Protein AF-A0A3P7YR17-F1 (afdb_monomer)

Radius of gyration: 22.76 Å; Cα contacts (8 Å, |Δi|>4): 313; chains: 1; bounding box: 57×60×52 Å

Nearest PDB structures (foldseek):
  6s6g-assembly1_B  TM=2.305E-01  e=2.101E+00  Blastochloris viridis
  6s49-assembly1_B  TM=2.361E-01  e=2.526E+00  Blastochloris viridis
  6s4d-assembly1_B  TM=2.082E-01  e=2.234E+00  Blastochloris viridis

Sequence (258 aa):
MLKIYEKEGYLTIQPWLRVTLLTIDERQFNPNINIEFRNQAAAQTDCLLQYKESASFIAFVDLDDVLIPRLAANYLDEFAHLFHSMPNVAYIHYMKENTKLEAGKDPTKFSLKRMLSTIKFQQVSETGKMVANPLYLNHTWIHHPHRIKDGTDRLVSRWRFCYLRMSRKPEVARIFPSLPTNFIYLKTIAQCYEDTYYKFHYSGNVKQLKCPGPDRCFPRRIPCYNSMAKFHSTTGGYYFNFHYATKESFREENGCLP

Structure (mmCIF, N/CA/C/O backbone):
data_AF-A0A3P7YR17-F1
#
_entry.id   AF-A0A3P7YR17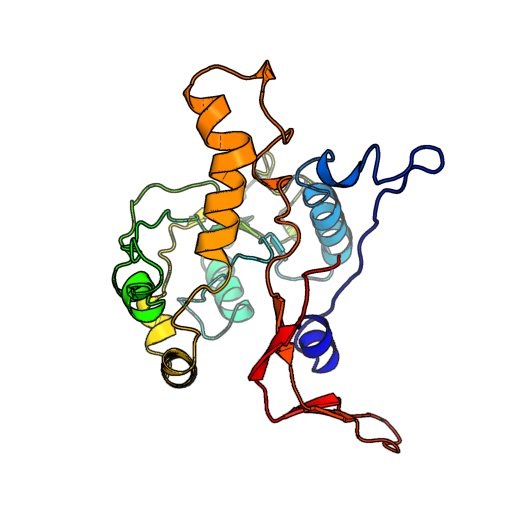-F1
#
loop_
_atom_site.group_PDB
_atom_site.id
_atom_site.type_symbol
_atom_site.label_atom_id
_atom_site.label_alt_id
_atom_site.label_comp_id
_atom_site.label_asym_id
_atom_site.label_entity_id
_atom_site.label_seq_id
_atom_site.pdbx_PDB_ins_code
_atom_site.Cartn_x
_atom_site.Cartn_y
_atom_site.Cartn_z
_atom_site.occupancy
_atom_site.B_iso_or_equiv
_atom_site.auth_seq_id
_atom_site.auth_comp_id
_atom_site.auth_asym_id
_atom_site.auth_atom_id
_atom_site.pdbx_PDB_model_num
ATOM 1 N N . MET A 1 1 ? -10.136 -8.818 3.356 1.00 46.84 1 MET A N 1
ATOM 2 C CA . MET A 1 1 ? -9.871 -8.497 1.938 1.00 46.84 1 MET A CA 1
ATOM 3 C C . MET A 1 1 ? -8.534 -9.074 1.481 1.00 46.84 1 MET A C 1
ATOM 5 O O . MET A 1 1 ? -8.583 -10.009 0.705 1.00 46.84 1 MET A O 1
ATOM 9 N N . LEU A 1 2 ? -7.373 -8.647 2.002 1.00 57.09 2 LEU A N 1
ATOM 10 C CA . LEU A 1 2 ? -6.057 -9.159 1.554 1.00 57.09 2 LEU A CA 1
ATOM 11 C C . LEU A 1 2 ? -5.911 -10.695 1.599 1.00 57.09 2 LEU A C 1
ATOM 13 O O . LEU A 1 2 ? -5.428 -11.273 0.637 1.00 57.09 2 LEU A O 1
ATOM 17 N N . LYS A 1 3 ? -6.411 -11.376 2.644 1.00 72.12 3 LYS A N 1
ATOM 18 C CA . LYS A 1 3 ? -6.397 -12.858 2.729 1.00 72.12 3 LYS A CA 1
ATOM 19 C C . LYS A 1 3 ? -7.127 -13.568 1.578 1.00 72.12 3 LYS A C 1
ATOM 21 O O . LYS A 1 3 ? -6.856 -14.727 1.297 1.00 72.12 3 LYS A O 1
ATOM 26 N N . ILE A 1 4 ? -8.083 -12.893 0.937 1.00 72.31 4 ILE A N 1
ATOM 27 C CA . ILE A 1 4 ? -8.776 -13.428 -0.243 1.00 72.31 4 ILE A CA 1
ATOM 28 C C . ILE A 1 4 ? -7.823 -13.374 -1.437 1.00 72.31 4 ILE A C 1
ATOM 30 O O . ILE A 1 4 ? -7.632 -14.383 -2.094 1.00 72.31 4 ILE A O 1
ATOM 34 N N . TYR A 1 5 ? -7.162 -12.235 -1.659 1.00 68.19 5 TYR A N 1
ATOM 35 C CA . TYR A 1 5 ? -6.158 -12.091 -2.719 1.00 68.19 5 TYR A CA 1
ATOM 36 C C . TYR A 1 5 ? -4.990 -13.065 -2.550 1.00 68.19 5 TYR A C 1
ATOM 38 O O . TYR A 1 5 ? -4.493 -13.582 -3.543 1.00 68.19 5 TYR A O 1
ATOM 46 N N . GLU A 1 6 ? -4.594 -13.346 -1.307 1.00 77.94 6 GLU A N 1
ATOM 47 C CA . GLU A 1 6 ? -3.601 -14.379 -1.009 1.00 77.94 6 GLU A CA 1
ATOM 48 C C . GLU A 1 6 ? -4.050 -15.769 -1.460 1.00 77.94 6 GLU A C 1
ATOM 50 O O . GLU A 1 6 ? -3.330 -16.468 -2.167 1.00 77.94 6 GLU A O 1
ATOM 55 N N . LYS A 1 7 ? -5.278 -16.154 -1.106 1.00 77.69 7 LYS A N 1
ATOM 56 C CA . LYS A 1 7 ? -5.850 -17.449 -1.482 1.00 77.69 7 LYS A CA 1
ATOM 57 C C . LYS A 1 7 ? -6.000 -17.616 -2.996 1.00 77.69 7 LYS A C 1
ATOM 59 O O . LYS A 1 7 ? -5.818 -18.715 -3.506 1.00 77.69 7 LYS A O 1
ATOM 64 N N . GLU A 1 8 ? -6.331 -16.538 -3.694 1.00 78.56 8 GLU A N 1
ATOM 65 C CA . GLU A 1 8 ? -6.438 -16.512 -5.156 1.00 78.56 8 GLU A CA 1
ATOM 66 C C . GLU A 1 8 ? -5.058 -16.437 -5.850 1.00 78.56 8 GLU A C 1
ATOM 68 O O . GLU A 1 8 ? -4.984 -16.363 -7.074 1.00 78.56 8 GLU A O 1
ATOM 73 N N . GLY A 1 9 ? -3.955 -16.447 -5.089 1.00 77.12 9 GLY A N 1
ATOM 74 C CA . GLY A 1 9 ? -2.590 -16.452 -5.621 1.00 77.12 9 GLY A CA 1
ATOM 75 C C . GLY A 1 9 ? -2.116 -15.105 -6.171 1.00 77.12 9 GLY A C 1
ATOM 76 O O . GLY A 1 9 ? -1.085 -15.049 -6.837 1.00 77.12 9 GLY A O 1
ATOM 77 N N . TYR A 1 10 ? -2.840 -14.012 -5.908 1.00 70.44 10 TYR A N 1
ATOM 78 C CA . TYR A 1 10 ? -2.459 -12.673 -6.369 1.00 70.44 10 TYR A CA 1
ATOM 79 C C . TYR A 1 10 ? -1.362 -12.027 -5.518 1.00 70.44 10 TYR A C 1
ATOM 81 O O . TYR A 1 10 ? -0.683 -11.116 -5.989 1.00 70.44 10 TYR A O 1
ATOM 89 N N . LEU A 1 11 ? -1.219 -12.439 -4.258 1.00 80.06 11 LEU A N 1
ATOM 90 C CA . LEU A 1 11 ? -0.189 -11.949 -3.341 1.00 80.06 11 LEU A CA 1
ATOM 91 C C . LEU A 1 11 ? 0.146 -13.011 -2.289 1.00 80.06 11 LEU A C 1
ATOM 93 O O . LEU A 1 11 ? -0.578 -13.987 -2.148 1.00 80.06 11 LEU A O 1
ATOM 97 N N . THR A 1 12 ? 1.191 -12.775 -1.504 1.00 81.69 12 THR A N 1
ATOM 98 C CA . THR A 1 12 ? 1.495 -13.551 -0.294 1.00 81.69 12 THR A CA 1
ATOM 99 C C . THR A 1 12 ? 1.498 -12.600 0.896 1.00 81.69 12 THR A C 1
ATOM 101 O O . THR A 1 12 ? 2.073 -11.513 0.815 1.00 81.69 12 THR A O 1
ATOM 104 N N . ILE A 1 13 ? 0.845 -12.974 1.995 1.00 83.44 13 ILE A N 1
ATOM 105 C CA . ILE A 1 13 ? 0.834 -12.217 3.245 1.00 83.44 13 ILE A CA 1
ATOM 106 C C . ILE A 1 13 ? 1.772 -12.906 4.216 1.00 83.44 13 ILE A C 1
ATOM 108 O O . ILE A 1 13 ? 1.543 -14.026 4.660 1.00 83.44 13 ILE A O 1
ATOM 112 N N . GLN A 1 14 ? 2.795 -12.178 4.629 1.00 82.00 14 GLN A N 1
ATOM 113 C CA . GLN A 1 14 ? 3.665 -12.608 5.705 1.00 82.00 14 GLN A CA 1
ATOM 114 C C . GLN A 1 14 ? 3.285 -11.854 6.982 1.00 82.00 14 GLN A C 1
ATOM 116 O O . GLN A 1 14 ? 3.446 -10.632 7.038 1.00 82.00 14 GLN A O 1
ATOM 121 N N . PRO A 1 15 ? 2.740 -12.535 8.009 1.00 82.19 15 PRO A N 1
ATOM 122 C CA . PRO A 1 15 ? 2.537 -11.917 9.309 1.00 82.19 15 PRO A CA 1
ATOM 123 C C . PRO A 1 15 ? 3.879 -11.461 9.879 1.00 82.19 15 PRO A C 1
ATOM 125 O O . PRO A 1 15 ? 4.863 -12.196 9.818 1.00 82.19 15 PRO A O 1
ATOM 128 N N . TRP A 1 16 ? 3.901 -10.267 10.463 1.00 78.62 16 TRP A N 1
ATOM 129 C CA . TRP A 1 16 ? 5.092 -9.724 11.104 1.00 78.62 16 TRP A CA 1
ATOM 130 C C . TRP A 1 16 ? 4.903 -9.601 12.618 1.00 78.62 16 TRP A C 1
ATOM 132 O O . TRP A 1 16 ? 3.775 -9.621 13.122 1.00 78.62 16 TRP A O 1
ATOM 142 N N . LEU A 1 17 ? 6.012 -9.519 13.353 1.00 79.19 17 LEU A N 1
ATOM 143 C CA . LEU A 1 17 ? 6.025 -9.588 14.812 1.00 79.19 17 LEU A CA 1
ATOM 144 C C . LEU A 1 17 ? 5.253 -8.422 15.445 1.00 79.19 17 LEU A C 1
ATOM 146 O O . LEU A 1 17 ? 5.502 -7.249 15.170 1.00 79.19 17 LEU A O 1
ATOM 150 N N . ARG A 1 18 ? 4.332 -8.753 16.355 1.00 81.00 18 ARG A N 1
ATOM 151 C CA . ARG A 1 18 ? 3.673 -7.783 17.236 1.00 81.00 18 ARG A CA 1
ATOM 152 C C . ARG A 1 18 ? 4.420 -7.735 18.561 1.00 81.00 18 ARG A C 1
ATOM 154 O O . ARG A 1 18 ? 4.583 -8.764 19.214 1.00 81.00 18 ARG A O 1
ATOM 161 N N . VAL A 1 19 ? 4.812 -6.541 18.997 1.00 80.38 19 VAL A N 1
ATOM 162 C CA . VAL A 1 19 ? 5.451 -6.374 20.305 1.00 80.38 19 VAL A CA 1
ATOM 163 C C . VAL A 1 19 ? 4.385 -6.468 21.391 1.00 80.38 19 VAL A C 1
ATOM 165 O O . VAL A 1 19 ? 3.408 -5.720 21.378 1.00 80.38 19 VAL A O 1
ATOM 168 N N . THR A 1 20 ? 4.579 -7.389 22.331 1.00 82.31 20 THR A N 1
ATOM 169 C CA . THR A 1 20 ? 3.688 -7.591 23.480 1.00 82.31 20 THR A CA 1
ATOM 170 C C . THR A 1 20 ? 4.504 -7.441 24.755 1.00 82.31 20 THR A C 1
ATOM 172 O O . THR A 1 20 ? 5.533 -8.096 24.906 1.00 82.31 20 THR A O 1
ATOM 175 N N . LEU A 1 21 ? 4.066 -6.571 25.666 1.00 81.75 21 LEU A N 1
ATOM 176 C CA . LEU A 1 21 ? 4.689 -6.440 26.981 1.00 81.75 21 LEU A CA 1
ATOM 177 C C . LEU A 1 21 ? 4.022 -7.428 27.935 1.00 81.75 21 LEU A C 1
ATOM 179 O O . LEU A 1 21 ? 2.810 -7.395 28.112 1.00 81.75 21 LEU A O 1
ATOM 183 N N . LEU A 1 22 ? 4.813 -8.307 28.550 1.00 88.50 22 LEU A N 1
ATOM 184 C CA . LEU A 1 22 ? 4.293 -9.362 29.428 1.00 88.50 22 LEU A CA 1
ATOM 185 C C . LEU A 1 22 ? 3.712 -8.819 30.742 1.00 88.50 22 LEU A C 1
ATOM 187 O O . LEU A 1 22 ? 2.890 -9.475 31.370 1.00 88.50 22 LEU A O 1
ATOM 191 N N . THR A 1 23 ? 4.161 -7.638 31.168 1.00 90.75 23 THR A N 1
ATOM 192 C CA . THR A 1 23 ? 3.855 -7.064 32.486 1.00 90.75 23 THR A CA 1
ATOM 193 C C . THR A 1 23 ? 2.930 -5.851 32.435 1.00 90.75 23 THR A C 1
ATOM 195 O O . THR A 1 23 ? 2.511 -5.377 33.488 1.00 90.75 23 THR A O 1
ATOM 198 N N . ILE A 1 24 ? 2.610 -5.334 31.244 1.00 82.88 24 ILE A N 1
ATOM 199 C CA . ILE A 1 24 ? 1.783 -4.134 31.073 1.00 82.88 24 ILE A CA 1
ATOM 200 C C . ILE A 1 24 ? 0.632 -4.458 30.126 1.00 82.88 24 ILE A C 1
ATOM 202 O O . ILE A 1 24 ? 0.855 -4.865 28.988 1.00 82.88 24 ILE A O 1
ATOM 206 N N . ASP A 1 25 ? -0.597 -4.253 30.601 1.00 80.50 25 ASP A N 1
ATOM 207 C CA . ASP A 1 25 ? -1.802 -4.449 29.797 1.00 80.50 25 ASP A CA 1
ATOM 208 C C . ASP A 1 25 ? -1.838 -3.451 28.625 1.00 80.50 25 ASP A C 1
ATOM 210 O O . ASP A 1 25 ? -1.587 -2.253 28.789 1.00 80.50 25 ASP A O 1
ATOM 214 N N . GLU A 1 26 ? -2.188 -3.930 27.430 1.00 74.31 26 GLU A N 1
ATOM 215 C CA . GLU A 1 26 ? -2.194 -3.122 26.206 1.00 74.31 26 GLU A CA 1
ATOM 216 C C . GLU A 1 26 ? -3.176 -1.935 26.267 1.00 74.31 26 GLU A C 1
ATOM 218 O O . GLU A 1 26 ? -2.966 -0.917 25.603 1.00 74.31 26 GLU A O 1
ATOM 223 N N . ARG A 1 27 ? -4.225 -2.020 27.098 1.00 78.44 27 ARG A N 1
ATOM 224 C CA . ARG A 1 27 ? -5.160 -0.911 27.354 1.00 78.44 27 ARG A CA 1
ATOM 225 C C . ARG A 1 27 ? -4.500 0.228 28.127 1.00 78.44 27 ARG A C 1
ATOM 227 O O . ARG A 1 27 ? -4.961 1.363 28.027 1.00 78.44 27 ARG A O 1
ATOM 234 N N . GLN A 1 28 ? -3.458 -0.069 28.903 1.00 74.44 28 GLN A N 1
ATOM 235 C CA . GLN A 1 28 ? -2.676 0.923 29.643 1.00 74.44 28 GLN A CA 1
ATOM 236 C C . GLN A 1 28 ? -1.556 1.491 28.772 1.00 74.44 28 GLN A C 1
ATOM 238 O O . GLN A 1 28 ? -1.361 2.705 28.727 1.00 74.44 28 GLN A O 1
ATOM 243 N N . PHE A 1 29 ? -0.842 0.624 28.052 1.00 76.50 29 PHE A N 1
ATOM 244 C CA . PHE A 1 29 ? 0.223 1.037 27.150 1.00 76.50 29 PHE A CA 1
ATOM 245 C C . PHE A 1 29 ? 0.388 0.049 25.997 1.00 76.50 29 PHE A C 1
ATOM 247 O O . PHE A 1 29 ? 0.765 -1.105 26.186 1.00 76.50 29 PHE A O 1
ATOM 254 N N . ASN A 1 30 ? 0.167 0.537 24.778 1.00 79.00 30 ASN A N 1
ATOM 255 C CA . ASN A 1 30 ? 0.441 -0.220 23.568 1.00 79.00 30 ASN A CA 1
ATOM 256 C C . ASN A 1 30 ? 1.827 0.171 23.021 1.00 79.00 30 ASN A C 1
ATOM 258 O O . ASN A 1 30 ? 2.002 1.311 22.584 1.00 79.00 30 ASN A O 1
ATOM 262 N N . PRO A 1 31 ? 2.827 -0.725 23.004 1.00 77.81 31 PRO A N 1
ATOM 263 C CA . PRO A 1 31 ? 4.137 -0.397 22.444 1.00 77.81 31 PRO A CA 1
ATOM 264 C C . PRO A 1 31 ? 4.072 -0.188 20.923 1.00 77.81 31 PRO A C 1
ATOM 266 O O . PRO A 1 31 ? 4.781 0.657 20.389 1.00 77.81 31 PRO A O 1
ATOM 269 N N . ASN A 1 32 ? 3.173 -0.877 20.215 1.00 76.69 32 ASN A N 1
ATOM 270 C CA . ASN A 1 32 ? 3.117 -0.876 18.749 1.00 76.69 32 ASN A CA 1
ATOM 271 C C . ASN A 1 32 ? 2.693 0.472 18.148 1.00 76.69 32 ASN A C 1
ATOM 273 O O . ASN A 1 32 ? 2.965 0.720 16.978 1.00 76.69 32 ASN A O 1
ATOM 277 N N . ILE A 1 33 ? 2.057 1.356 18.925 1.00 75.75 33 ILE A N 1
ATOM 278 C CA . ILE A 1 33 ? 1.757 2.727 18.474 1.00 75.75 33 ILE A CA 1
ATOM 279 C C . ILE A 1 33 ? 2.939 3.688 18.661 1.00 75.75 33 ILE A C 1
ATOM 281 O O . ILE A 1 33 ? 2.941 4.753 18.053 1.00 75.75 33 ILE A O 1
ATOM 285 N N . ASN A 1 34 ? 3.906 3.326 19.511 1.00 69.56 34 ASN A N 1
ATOM 286 C CA . ASN A 1 34 ? 5.032 4.175 19.909 1.00 69.56 34 ASN A CA 1
ATOM 287 C C . ASN A 1 34 ? 6.361 3.747 19.268 1.00 69.56 34 ASN A C 1
ATOM 289 O O . ASN A 1 34 ? 7.338 4.485 19.349 1.00 69.56 34 ASN A O 1
ATOM 293 N N . ILE A 1 35 ? 6.417 2.565 18.650 1.00 69.06 35 ILE A N 1
ATOM 294 C CA . ILE A 1 35 ? 7.590 2.126 17.890 1.00 69.06 35 ILE A CA 1
ATOM 295 C C . ILE A 1 35 ? 7.641 2.881 16.560 1.00 69.06 35 ILE A C 1
ATOM 297 O O . ILE A 1 35 ? 6.602 3.218 15.986 1.00 69.0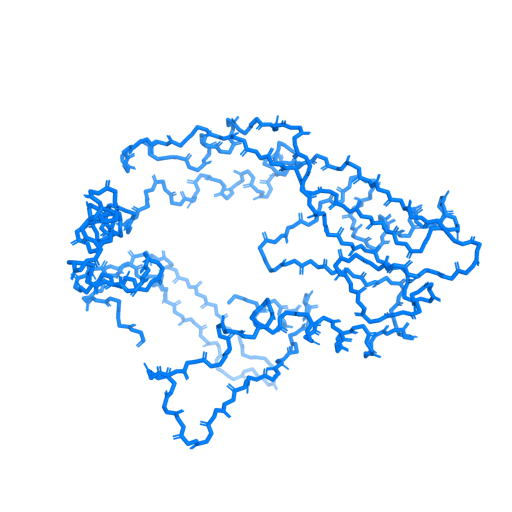6 35 ILE A O 1
ATOM 301 N N . GLU A 1 36 ? 8.858 3.152 16.085 1.00 66.50 36 GLU A N 1
ATOM 302 C CA . GLU A 1 36 ? 9.131 3.870 14.842 1.00 66.50 36 GLU A CA 1
ATOM 303 C C . GLU A 1 36 ? 8.225 3.388 13.698 1.00 66.50 36 GLU A C 1
ATOM 305 O O . GLU A 1 36 ? 8.154 2.194 13.388 1.00 66.50 36 GLU A O 1
ATOM 310 N N . PHE A 1 37 ? 7.473 4.336 13.126 1.00 68.00 37 PHE A N 1
ATOM 311 C CA . PHE A 1 37 ? 6.474 4.112 12.075 1.00 68.00 37 PHE A CA 1
ATOM 312 C C . PHE A 1 37 ? 5.540 2.920 12.339 1.00 68.00 37 PHE A C 1
ATOM 314 O O . PHE A 1 37 ? 5.170 2.191 11.424 1.00 68.00 37 PHE A O 1
ATOM 321 N N . ARG A 1 38 ? 5.163 2.690 13.604 1.00 73.31 38 ARG A N 1
ATOM 322 C CA . ARG A 1 38 ? 4.323 1.557 14.024 1.00 73.31 38 ARG A CA 1
ATOM 323 C C . ARG A 1 38 ? 4.881 0.209 13.557 1.00 73.31 38 ARG A C 1
ATOM 325 O O . ARG A 1 38 ? 4.128 -0.633 13.076 1.00 73.31 38 ARG A O 1
ATOM 332 N N . ASN A 1 39 ? 6.197 0.028 13.699 1.00 77.06 39 ASN A N 1
ATOM 333 C CA . ASN A 1 39 ? 6.977 -1.134 13.256 1.00 77.06 39 ASN A CA 1
ATOM 334 C C . ASN A 1 39 ? 7.212 -1.270 11.740 1.00 77.06 39 ASN A C 1
ATOM 336 O O . ASN A 1 39 ? 7.825 -2.246 11.302 1.00 77.06 39 ASN A O 1
ATOM 340 N N . GLN A 1 40 ? 6.791 -0.305 10.924 1.00 78.00 40 GLN A N 1
ATOM 341 C CA . GLN A 1 40 ? 6.956 -0.386 9.473 1.00 78.00 40 GLN A CA 1
ATOM 342 C C . GLN A 1 40 ? 8.424 -0.519 9.039 1.00 78.00 40 GLN A C 1
ATOM 344 O O . GLN A 1 40 ? 8.735 -1.359 8.195 1.00 78.00 40 GLN A O 1
ATOM 349 N N . ALA A 1 41 ? 9.332 0.263 9.633 1.00 77.06 41 ALA A N 1
ATOM 350 C CA . ALA A 1 41 ? 10.748 0.260 9.256 1.00 77.06 41 ALA A CA 1
ATOM 351 C C . ALA A 1 41 ? 11.403 -1.117 9.455 1.00 77.06 41 ALA A 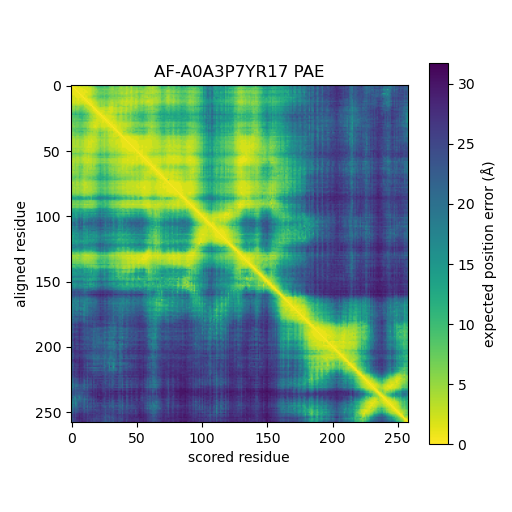C 1
ATOM 353 O O . ALA A 1 41 ? 12.169 -1.588 8.610 1.00 77.06 41 ALA A O 1
ATOM 354 N N . ALA A 1 42 ? 11.064 -1.790 10.553 1.00 80.12 42 ALA A N 1
ATOM 355 C CA . ALA A 1 42 ? 11.588 -3.109 10.870 1.00 80.12 42 ALA A CA 1
ATOM 356 C C . ALA A 1 42 ? 10.980 -4.194 9.962 1.00 80.12 42 ALA A C 1
ATOM 358 O O . ALA A 1 42 ? 11.723 -5.025 9.442 1.00 80.12 42 ALA A O 1
ATOM 359 N N . ALA A 1 43 ? 9.674 -4.134 9.677 1.00 81.88 43 ALA A N 1
ATOM 360 C CA . ALA A 1 43 ? 9.015 -5.056 8.747 1.00 81.88 43 ALA A CA 1
ATOM 361 C C . ALA A 1 43 ? 9.574 -4.958 7.321 1.00 81.88 43 ALA A C 1
ATOM 363 O O . ALA A 1 43 ? 9.820 -5.960 6.652 1.00 81.88 43 ALA A O 1
ATOM 364 N N . GLN A 1 44 ? 9.819 -3.741 6.850 1.00 84.06 44 GLN A N 1
ATOM 365 C CA . GLN A 1 44 ? 10.386 -3.531 5.528 1.00 84.06 44 GLN A CA 1
ATOM 366 C C . GLN A 1 44 ? 11.887 -3.884 5.470 1.00 84.06 44 GLN A C 1
ATOM 368 O O . GLN A 1 44 ? 12.354 -4.372 4.442 1.00 84.06 44 GLN A O 1
ATOM 373 N N . THR A 1 45 ? 12.639 -3.704 6.563 1.00 84.19 45 THR A N 1
ATOM 374 C CA . THR A 1 45 ? 14.024 -4.204 6.666 1.00 84.19 45 THR A CA 1
ATOM 375 C C . THR A 1 45 ? 14.066 -5.727 6.563 1.00 84.19 45 THR A C 1
ATOM 377 O O . THR A 1 45 ? 14.874 -6.268 5.816 1.00 84.19 45 THR A O 1
ATOM 380 N N . ASP A 1 46 ? 13.177 -6.413 7.278 1.00 85.94 46 ASP A N 1
ATOM 381 C CA . ASP A 1 46 ? 13.044 -7.869 7.228 1.00 85.94 46 ASP A CA 1
ATOM 382 C C . ASP A 1 46 ? 12.699 -8.354 5.807 1.00 85.94 46 ASP A C 1
ATOM 384 O O . ASP A 1 46 ? 13.364 -9.238 5.271 1.00 85.94 46 ASP A O 1
ATOM 388 N N . CYS A 1 47 ? 11.762 -7.678 5.131 1.00 84.56 47 CYS A N 1
ATOM 389 C CA . CYS A 1 47 ? 11.464 -7.914 3.715 1.00 84.56 47 CYS A CA 1
ATOM 390 C C . CYS A 1 47 ? 12.714 -7.772 2.824 1.00 84.56 47 CYS A C 1
ATOM 392 O O . CYS A 1 47 ? 13.017 -8.665 2.034 1.00 84.56 47 CYS A O 1
ATOM 394 N N . LEU A 1 48 ? 13.490 -6.692 2.976 1.00 85.19 48 LEU A N 1
ATOM 395 C CA . LEU A 1 48 ? 14.732 -6.527 2.218 1.00 85.19 48 LEU A CA 1
ATOM 396 C C . LEU A 1 48 ? 15.685 -7.702 2.450 1.00 85.19 48 LEU A C 1
ATOM 398 O O . LEU A 1 48 ? 16.211 -8.238 1.484 1.00 85.19 48 LEU A O 1
ATOM 402 N N . LEU A 1 49 ? 15.909 -8.103 3.703 1.00 85.62 49 LEU A N 1
ATOM 403 C CA . LEU A 1 49 ? 16.854 -9.171 4.036 1.00 85.62 49 LEU A CA 1
ATOM 404 C C . LEU A 1 49 ? 16.426 -10.528 3.470 1.00 85.62 49 LEU A C 1
ATOM 406 O O . LEU A 1 49 ? 17.272 -11.265 2.972 1.00 85.62 49 LEU A O 1
ATOM 410 N N . GLN A 1 50 ? 15.131 -10.837 3.496 1.00 86.62 50 GLN A N 1
ATOM 411 C CA . GLN A 1 50 ? 14.606 -12.100 2.976 1.00 86.62 50 GLN A CA 1
ATOM 412 C C . GLN A 1 50 ? 14.665 -12.187 1.448 1.00 86.62 50 GLN A C 1
ATOM 414 O O . GLN A 1 50 ? 14.951 -13.252 0.901 1.00 86.62 50 GLN A O 1
ATOM 419 N N . TYR A 1 51 ? 14.407 -11.075 0.755 1.00 87.00 51 TYR A N 1
ATOM 420 C CA . TYR A 1 51 ? 14.245 -11.075 -0.702 1.00 87.00 51 TYR A CA 1
ATOM 421 C C . TYR A 1 51 ? 15.429 -10.483 -1.472 1.00 87.00 51 TYR A C 1
ATOM 423 O O . TYR A 1 51 ? 15.399 -10.435 -2.702 1.00 87.00 51 TYR A O 1
ATOM 431 N N . LYS A 1 52 ? 16.494 -10.057 -0.779 1.00 84.81 52 LYS A N 1
ATOM 432 C CA . LYS A 1 52 ? 17.650 -9.382 -1.390 1.00 84.81 52 LYS A CA 1
ATOM 433 C C . LYS A 1 52 ? 18.261 -10.151 -2.562 1.00 84.81 52 LYS A C 1
ATOM 435 O O . LYS A 1 52 ? 18.646 -9.539 -3.553 1.00 84.81 52 LYS A O 1
ATOM 440 N N . GLU A 1 53 ? 18.369 -11.468 -2.425 1.00 85.12 53 GLU A N 1
ATOM 441 C CA . GLU A 1 53 ? 19.026 -12.343 -3.405 1.00 85.12 53 GLU A CA 1
ATOM 442 C C . GLU A 1 53 ? 18.035 -13.092 -4.308 1.00 85.12 53 GLU A C 1
ATOM 444 O O . GLU A 1 53 ? 18.447 -13.768 -5.246 1.00 85.12 53 GLU A O 1
ATOM 449 N N . SER A 1 54 ? 16.729 -12.972 -4.049 1.00 88.12 54 SER A N 1
ATOM 450 C CA . SER A 1 54 ? 15.682 -13.731 -4.747 1.00 88.12 54 SER A CA 1
ATOM 451 C C . SER A 1 54 ? 14.727 -12.867 -5.573 1.00 88.12 54 SER A C 1
ATOM 453 O O . SER A 1 54 ? 13.984 -13.402 -6.394 1.00 88.12 54 SER A O 1
ATOM 455 N N . ALA A 1 55 ? 14.759 -11.540 -5.411 1.00 89.81 55 ALA A N 1
ATOM 456 C CA . ALA A 1 55 ? 13.930 -10.608 -6.168 1.00 89.81 55 ALA A CA 1
ATOM 457 C C . ALA A 1 55 ? 14.759 -9.746 -7.131 1.00 89.81 55 ALA A C 1
ATOM 459 O O . ALA A 1 55 ? 15.806 -9.214 -6.773 1.00 89.81 55 ALA A O 1
ATOM 460 N N . SER A 1 56 ? 14.251 -9.530 -8.349 1.00 88.81 56 SER A N 1
ATOM 461 C CA . SER A 1 56 ? 14.848 -8.566 -9.289 1.00 88.81 56 SER A CA 1
ATOM 462 C C . SER A 1 56 ? 14.609 -7.115 -8.862 1.00 88.81 56 SER A C 1
ATOM 464 O O . SER A 1 56 ? 15.448 -6.251 -9.101 1.00 88.81 56 SER A O 1
ATOM 466 N N . PHE A 1 57 ? 13.467 -6.851 -8.219 1.00 90.12 57 PHE A N 1
ATOM 467 C CA . PHE A 1 57 ? 13.069 -5.531 -7.736 1.00 90.12 57 PHE A CA 1
ATOM 468 C C . PHE A 1 57 ? 12.334 -5.658 -6.401 1.00 90.12 57 PHE A C 1
ATOM 470 O O . PHE A 1 57 ? 11.534 -6.575 -6.226 1.00 90.12 57 PHE A O 1
ATOM 477 N N . ILE A 1 58 ? 12.550 -4.709 -5.488 1.00 90.06 58 ILE A N 1
ATOM 478 C CA . ILE A 1 58 ? 11.793 -4.589 -4.234 1.00 90.06 58 ILE A CA 1
ATOM 479 C C . ILE A 1 58 ? 11.174 -3.194 -4.165 1.00 90.06 58 ILE A C 1
ATOM 481 O O . ILE A 1 58 ? 11.871 -2.187 -4.307 1.00 90.06 58 ILE A O 1
ATOM 485 N N . ALA A 1 59 ? 9.859 -3.140 -3.952 1.00 88.31 59 ALA A N 1
ATOM 486 C CA . ALA A 1 59 ? 9.107 -1.904 -3.771 1.00 88.31 59 ALA A CA 1
ATOM 487 C C . ALA A 1 59 ? 8.783 -1.684 -2.288 1.00 88.31 59 ALA A C 1
ATOM 489 O O . ALA A 1 59 ? 8.169 -2.533 -1.646 1.00 88.31 59 ALA A O 1
ATOM 490 N N . PHE A 1 60 ? 9.158 -0.521 -1.762 1.00 86.19 60 PHE A N 1
ATOM 491 C CA . PHE A 1 60 ? 8.870 -0.091 -0.396 1.00 86.19 60 PHE A CA 1
ATOM 492 C C . PHE A 1 60 ? 7.749 0.951 -0.429 1.00 86.19 60 PHE A C 1
ATOM 494 O O . PHE A 1 60 ? 7.996 2.148 -0.594 1.00 86.19 60 PHE A O 1
ATOM 501 N N . VAL A 1 61 ? 6.509 0.471 -0.328 1.00 81.31 61 VAL A N 1
ATOM 502 C CA . VAL A 1 61 ? 5.267 1.262 -0.403 1.00 81.31 61 VAL A CA 1
ATOM 503 C C . VAL A 1 61 ? 4.412 1.061 0.850 1.00 81.31 61 VAL A C 1
ATOM 505 O O . VAL A 1 61 ? 4.562 0.047 1.537 1.00 81.31 61 VAL A O 1
ATOM 508 N N . ASP A 1 62 ? 3.527 2.013 1.149 1.00 77.31 62 ASP A N 1
ATOM 509 C CA . ASP A 1 62 ? 2.547 1.857 2.230 1.00 77.31 62 ASP A CA 1
ATOM 510 C C . ASP A 1 62 ? 1.322 1.076 1.722 1.00 77.31 62 ASP A C 1
ATOM 512 O O . ASP A 1 62 ? 1.081 0.979 0.519 1.00 77.31 62 ASP A O 1
ATOM 516 N N . LEU A 1 63 ? 0.530 0.502 2.634 1.00 72.12 63 LEU A N 1
ATOM 517 C CA . LEU A 1 63 ? -0.668 -0.275 2.270 1.00 72.12 63 LEU A CA 1
ATOM 518 C C . LEU A 1 63 ? -1.778 0.580 1.638 1.00 72.12 63 LEU A C 1
ATOM 520 O O . LEU A 1 63 ? -2.678 0.041 0.995 1.00 72.12 63 LEU A O 1
ATOM 524 N N . ASP A 1 64 ? -1.740 1.891 1.856 1.00 69.56 64 ASP A N 1
ATOM 525 C CA . ASP A 1 64 ? -2.644 2.885 1.285 1.00 69.56 64 ASP A CA 1
ATOM 526 C C . ASP A 1 64 ? -2.079 3.574 0.032 1.00 69.56 64 ASP A C 1
ATOM 528 O O . ASP A 1 64 ? -2.774 4.393 -0.576 1.00 69.56 64 ASP A O 1
ATOM 532 N N . ASP A 1 65 ? -0.876 3.197 -0.414 1.00 73.31 65 ASP A N 1
ATOM 533 C CA . ASP A 1 65 ? -0.300 3.672 -1.666 1.00 73.31 65 ASP A CA 1
ATOM 534 C C . ASP A 1 65 ? -0.579 2.725 -2.832 1.00 73.31 65 ASP A C 1
ATOM 536 O O . ASP A 1 65 ? -0.548 1.499 -2.729 1.00 73.31 65 ASP A O 1
ATOM 540 N N . VAL A 1 66 ? -0.784 3.319 -4.007 1.00 72.75 66 VAL A N 1
ATOM 541 C CA . VAL A 1 66 ? -0.901 2.590 -5.270 1.00 72.75 66 VAL A CA 1
ATOM 542 C C . VAL A 1 66 ? 0.086 3.187 -6.258 1.00 72.75 66 VAL A C 1
ATOM 544 O O . VAL A 1 66 ? -0.041 4.346 -6.661 1.00 72.75 66 VAL A O 1
ATOM 547 N N . LEU A 1 67 ? 1.058 2.382 -6.683 1.00 75.06 67 LEU A N 1
ATOM 548 C CA . LEU A 1 67 ? 1.899 2.714 -7.827 1.00 75.06 67 LEU A CA 1
ATOM 549 C C . LEU A 1 67 ? 1.102 2.446 -9.109 1.00 75.06 67 LEU A C 1
ATOM 551 O O . LEU A 1 67 ? 0.374 1.469 -9.213 1.00 75.06 67 LEU A O 1
ATOM 555 N N . ILE A 1 68 ? 1.190 3.325 -10.102 1.00 73.94 68 ILE A N 1
ATOM 556 C CA . ILE A 1 68 ? 0.427 3.157 -11.345 1.00 73.94 68 ILE A CA 1
ATOM 557 C C . ILE A 1 68 ? 1.417 3.094 -12.501 1.00 73.94 68 ILE A C 1
ATOM 559 O O . ILE A 1 68 ? 1.984 4.141 -12.829 1.00 73.94 68 ILE A O 1
ATOM 563 N N . PRO A 1 69 ? 1.582 1.922 -13.145 1.00 72.50 69 PRO A N 1
ATOM 564 C CA . PRO A 1 69 ? 2.420 1.797 -14.324 1.00 72.50 69 PRO A CA 1
ATOM 565 C C . PRO A 1 69 ? 1.994 2.777 -15.424 1.00 72.50 69 PRO A C 1
ATOM 567 O O . PRO A 1 69 ? 0.802 2.936 -15.725 1.00 72.50 69 PRO A O 1
ATOM 570 N N . ARG A 1 70 ? 2.963 3.472 -16.016 1.00 72.88 70 ARG A N 1
ATOM 571 C CA . ARG A 1 70 ? 2.758 4.408 -17.126 1.00 72.88 70 ARG A CA 1
ATOM 572 C C . ARG A 1 70 ? 3.341 3.936 -18.444 1.00 72.88 70 ARG A C 1
ATOM 574 O O . ARG A 1 70 ? 2.730 4.255 -19.469 1.00 72.88 70 ARG A O 1
ATOM 581 N N . LEU A 1 71 ? 4.483 3.259 -18.400 1.00 79.69 71 LEU A N 1
ATOM 582 C CA . LEU A 1 71 ? 5.263 2.830 -19.559 1.00 79.69 71 LEU A CA 1
ATOM 583 C C . LEU A 1 71 ? 4.925 1.395 -19.964 1.00 79.69 71 LEU A C 1
ATOM 585 O O . LEU A 1 71 ? 5.064 1.061 -21.137 1.00 79.69 71 LEU A O 1
ATOM 589 N N . ALA A 1 72 ? 4.425 0.581 -19.030 1.00 81.69 72 ALA A N 1
ATOM 590 C CA . ALA 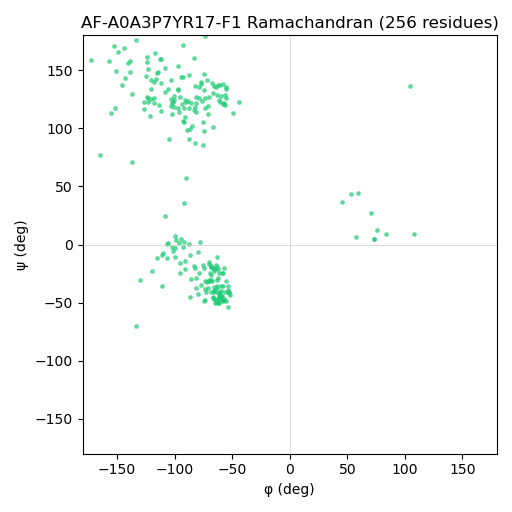A 1 72 ? 4.068 -0.808 -19.294 1.00 81.69 72 ALA A CA 1
ATOM 591 C C . ALA A 1 72 ? 2.689 -1.205 -18.741 1.00 81.69 72 ALA A C 1
ATOM 593 O O . ALA A 1 72 ? 1.983 -0.418 -18.103 1.00 81.69 72 ALA A O 1
ATOM 594 N N . ALA A 1 73 ? 2.281 -2.444 -19.029 1.00 78.88 73 ALA A N 1
ATOM 595 C CA . ALA A 1 73 ? 0.995 -2.999 -18.606 1.00 78.88 73 ALA A CA 1
ATOM 596 C C . ALA A 1 73 ? 1.004 -3.534 -17.162 1.00 78.88 73 ALA A C 1
ATOM 598 O O . ALA A 1 73 ? -0.060 -3.663 -16.555 1.00 78.88 73 ALA A O 1
ATOM 599 N N . ASN A 1 74 ? 2.181 -3.836 -16.611 1.00 79.75 74 ASN A N 1
ATOM 600 C CA . ASN A 1 74 ? 2.371 -4.372 -15.265 1.00 79.75 74 ASN A CA 1
ATOM 601 C C . ASN A 1 74 ? 3.651 -3.797 -14.625 1.00 79.75 74 ASN A C 1
ATOM 603 O O . ASN A 1 74 ? 4.447 -3.135 -15.292 1.00 79.75 74 ASN A O 1
ATOM 607 N N . TYR A 1 75 ? 3.831 -4.032 -13.322 1.00 83.94 75 TYR A N 1
ATOM 608 C CA . TYR A 1 75 ? 4.980 -3.510 -12.575 1.00 83.94 75 TYR A CA 1
ATOM 609 C C . TYR A 1 75 ? 6.317 -4.092 -13.028 1.00 83.94 75 TYR A C 1
ATOM 611 O O . TYR A 1 75 ? 7.293 -3.354 -13.094 1.00 83.94 75 TYR A O 1
ATOM 619 N N . LEU A 1 76 ? 6.368 -5.392 -13.337 1.00 87.88 76 LEU A N 1
ATOM 620 C CA . LEU A 1 76 ? 7.611 -6.062 -13.709 1.00 87.88 76 LEU A CA 1
ATOM 621 C C . LEU A 1 76 ? 8.196 -5.448 -14.981 1.00 87.88 76 LEU A C 1
ATOM 623 O O . LEU A 1 76 ? 9.355 -5.048 -14.980 1.00 87.88 76 LEU A O 1
ATOM 627 N N . ASP A 1 77 ? 7.377 -5.309 -16.021 1.00 87.31 77 ASP A N 1
ATOM 628 C CA . ASP A 1 77 ? 7.789 -4.728 -17.298 1.00 87.31 77 ASP A CA 1
ATOM 629 C C . ASP A 1 77 ? 8.145 -3.244 -17.156 1.00 87.31 77 ASP A C 1
ATOM 631 O O . ASP A 1 77 ? 9.093 -2.772 -17.779 1.00 87.31 77 ASP A O 1
ATOM 635 N N . GLU A 1 78 ? 7.421 -2.498 -16.312 1.00 87.12 78 GLU A N 1
ATOM 636 C CA . GLU A 1 78 ? 7.734 -1.091 -16.047 1.00 87.12 78 GLU A CA 1
ATOM 637 C C . GLU A 1 78 ? 9.100 -0.946 -15.377 1.00 87.12 78 GLU A C 1
ATOM 639 O O . GLU A 1 78 ? 9.936 -0.160 -15.825 1.00 87.12 78 GLU A O 1
ATOM 644 N N . PHE A 1 79 ? 9.343 -1.716 -14.317 1.00 89.88 79 PHE A N 1
ATOM 645 C CA . PHE A 1 79 ? 10.604 -1.665 -13.590 1.00 89.88 79 PHE A CA 1
ATOM 646 C C . PHE A 1 79 ? 11.746 -2.169 -14.471 1.00 89.88 79 PHE A C 1
ATOM 648 O O . PHE A 1 79 ? 12.762 -1.489 -14.580 1.00 89.88 79 PHE A O 1
ATOM 655 N N . ALA A 1 80 ? 11.558 -3.281 -15.184 1.00 89.94 80 ALA A N 1
ATOM 656 C CA . ALA A 1 80 ? 12.542 -3.795 -16.129 1.00 89.94 80 ALA A CA 1
ATOM 657 C C . ALA A 1 80 ? 12.897 -2.756 -17.198 1.00 89.94 80 ALA A C 1
ATOM 659 O O . ALA A 1 80 ? 14.077 -2.499 -17.422 1.00 89.94 80 ALA A O 1
ATOM 660 N N . HIS A 1 81 ? 11.906 -2.097 -17.803 1.00 87.94 81 HIS A N 1
ATOM 661 C CA . HIS A 1 81 ? 12.144 -1.055 -18.798 1.00 87.94 81 HIS A CA 1
ATOM 662 C C . HIS A 1 81 ? 12.923 0.135 -18.220 1.00 87.94 81 HIS A C 1
ATOM 664 O O . HIS A 1 81 ? 13.886 0.601 -18.835 1.00 87.94 81 HIS A O 1
ATOM 670 N N . LEU A 1 82 ? 12.542 0.615 -17.032 1.00 85.94 82 LEU A N 1
ATOM 671 C CA . LEU A 1 82 ? 13.203 1.747 -16.381 1.00 85.94 82 LEU A CA 1
ATOM 672 C C . LEU A 1 82 ? 14.654 1.418 -15.998 1.00 85.94 82 LEU A C 1
ATOM 674 O O . LEU A 1 82 ? 15.559 2.165 -16.360 1.00 85.94 82 LEU A O 1
ATOM 678 N N . PHE A 1 83 ? 14.893 0.296 -15.317 1.00 85.19 83 PHE A N 1
ATOM 679 C CA . PHE A 1 83 ? 16.240 -0.103 -14.898 1.00 85.19 83 PHE A CA 1
ATOM 680 C C . PHE A 1 83 ? 17.125 -0.533 -16.080 1.00 85.19 83 PHE A C 1
ATOM 682 O O . PHE A 1 83 ? 18.328 -0.295 -16.046 1.00 85.19 83 PHE A O 1
ATOM 689 N N . HIS A 1 84 ? 16.559 -1.095 -17.155 1.00 86.88 84 HIS A N 1
ATOM 690 C CA . HIS A 1 84 ? 17.316 -1.392 -18.377 1.00 86.88 84 HIS A CA 1
ATOM 691 C C . HIS A 1 84 ? 17.748 -0.116 -19.108 1.00 86.88 84 HIS A C 1
ATOM 693 O O . HIS A 1 84 ? 18.882 -0.012 -19.566 1.00 86.88 84 HIS A O 1
ATOM 699 N N . SER A 1 85 ? 16.860 0.880 -19.175 1.00 81.62 85 SER A N 1
ATOM 700 C CA . SER A 1 85 ? 17.161 2.174 -19.802 1.00 81.62 85 SER A CA 1
ATOM 701 C C . SER A 1 85 ? 18.163 3.006 -18.989 1.00 81.62 85 SER A C 1
ATOM 703 O O . SER A 1 85 ? 18.730 3.964 -19.510 1.00 81.62 85 SER A O 1
ATOM 705 N N . MET A 1 86 ? 18.368 2.668 -17.712 1.00 80.06 86 MET A N 1
ATOM 706 C CA . MET A 1 86 ? 19.221 3.394 -16.768 1.00 80.06 86 MET A CA 1
ATOM 707 C C . MET A 1 86 ? 20.058 2.405 -15.935 1.00 80.06 86 MET A C 1
ATOM 709 O O . MET A 1 86 ? 19.811 2.243 -14.737 1.00 80.06 86 MET A O 1
ATOM 713 N N . PRO A 1 87 ? 21.062 1.745 -16.542 1.00 73.12 87 PRO A N 1
ATOM 714 C CA . PRO A 1 87 ? 21.763 0.609 -15.934 1.00 73.12 87 PRO A CA 1
ATOM 715 C C . PRO A 1 87 ? 22.532 0.954 -14.650 1.00 73.12 87 PRO A C 1
ATOM 717 O O . PRO A 1 87 ? 22.823 0.065 -13.854 1.00 73.12 87 PRO A O 1
ATOM 720 N N . ASN A 1 88 ? 22.826 2.236 -14.417 1.00 79.06 88 ASN A N 1
ATOM 721 C CA . ASN A 1 88 ? 23.538 2.701 -13.226 1.00 79.06 88 ASN A CA 1
ATOM 722 C C . ASN A 1 88 ? 22.601 3.151 -12.094 1.00 79.06 88 ASN A C 1
ATOM 724 O O . ASN A 1 88 ? 23.079 3.650 -11.085 1.00 79.06 88 ASN A O 1
ATOM 728 N N . VAL A 1 89 ? 21.278 3.017 -12.208 1.00 80.19 89 VAL A N 1
ATOM 729 C CA . VAL A 1 89 ? 20.358 3.481 -11.156 1.00 80.19 89 VAL A CA 1
ATOM 730 C C . VAL A 1 89 ? 20.174 2.406 -10.083 1.00 80.19 89 VAL A C 1
ATOM 732 O O . VAL A 1 89 ? 19.712 1.303 -10.365 1.00 80.19 89 VAL A O 1
ATOM 735 N N . ALA A 1 90 ? 20.489 2.738 -8.826 1.00 78.75 90 ALA A N 1
ATOM 736 C CA . ALA A 1 90 ? 20.299 1.823 -7.693 1.00 78.75 90 ALA A CA 1
ATOM 737 C C . ALA A 1 90 ? 18.820 1.685 -7.305 1.00 78.75 90 ALA A C 1
ATOM 739 O O . ALA A 1 90 ? 18.333 0.604 -6.959 1.00 78.75 90 ALA A O 1
ATOM 740 N N . TYR A 1 91 ? 18.093 2.798 -7.370 1.00 83.56 91 TYR A N 1
ATOM 741 C CA . TYR A 1 91 ? 16.679 2.857 -7.045 1.00 83.56 91 TYR A CA 1
ATOM 742 C C . TYR A 1 91 ? 15.984 4.039 -7.719 1.00 83.56 91 TYR A C 1
ATOM 744 O O . TYR A 1 91 ? 16.591 5.063 -8.044 1.00 83.56 91 TYR A O 1
ATOM 752 N N . ILE A 1 92 ? 14.670 3.908 -7.853 1.00 82.00 92 ILE A N 1
ATOM 753 C CA . ILE A 1 92 ? 13.768 4.907 -8.409 1.00 82.00 92 ILE A CA 1
ATOM 754 C C . ILE A 1 92 ? 12.854 5.390 -7.288 1.00 82.00 92 ILE A C 1
ATOM 756 O O . ILE A 1 92 ? 12.106 4.605 -6.702 1.00 82.00 92 ILE A O 1
ATOM 760 N N . HIS A 1 93 ? 12.902 6.686 -6.987 1.00 78.88 93 HIS A N 1
ATOM 761 C CA . HIS A 1 93 ? 11.937 7.325 -6.094 1.00 78.88 93 HIS A CA 1
ATOM 762 C C . HIS A 1 93 ? 10.715 7.781 -6.887 1.00 78.88 93 HIS A C 1
ATOM 764 O O . HIS A 1 93 ? 10.822 8.648 -7.755 1.00 78.88 93 HIS A O 1
ATOM 770 N N . TYR A 1 94 ? 9.555 7.226 -6.558 1.00 76.75 94 TYR A N 1
ATOM 771 C CA . TYR A 1 94 ? 8.235 7.657 -6.996 1.00 76.75 94 TYR A CA 1
ATOM 772 C C . TYR A 1 94 ? 7.738 8.739 -6.043 1.00 76.75 94 TYR A C 1
ATOM 774 O O . TYR A 1 94 ? 7.271 8.444 -4.943 1.00 76.75 94 TYR A O 1
ATOM 782 N N . MET A 1 95 ? 7.868 10.002 -6.447 1.00 70.25 95 MET A N 1
ATOM 783 C CA . MET A 1 95 ? 7.434 11.128 -5.616 1.00 70.25 95 MET A CA 1
ATOM 784 C C . MET A 1 95 ? 5.926 11.082 -5.364 1.00 70.25 95 MET A C 1
ATOM 786 O O . MET A 1 95 ? 5.138 10.857 -6.284 1.00 70.25 95 MET A O 1
ATOM 790 N N . LYS A 1 96 ? 5.530 11.362 -4.122 1.00 69.94 96 LYS A N 1
ATOM 791 C CA . LYS A 1 96 ? 4.130 11.566 -3.764 1.00 69.94 96 LYS A CA 1
ATOM 792 C C . LYS A 1 96 ? 3.751 13.004 -4.104 1.00 69.94 96 LYS A C 1
ATOM 794 O O . LYS A 1 96 ? 4.340 13.946 -3.573 1.00 69.94 96 LYS A O 1
ATOM 799 N N . GLU A 1 97 ? 2.785 13.182 -5.003 1.00 67.44 97 GLU A N 1
ATOM 800 C CA . GLU A 1 97 ? 2.231 14.507 -5.288 1.00 67.44 97 GLU A CA 1
ATOM 801 C C . GLU A 1 97 ? 1.025 14.791 -4.397 1.00 67.44 97 GLU A C 1
ATOM 803 O O . GLU A 1 97 ? 0.029 14.064 -4.416 1.00 67.44 97 GLU A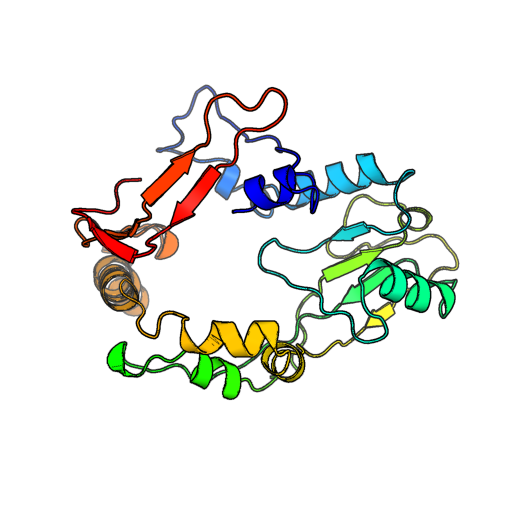 O 1
ATOM 808 N N . ASN A 1 98 ? 1.090 15.904 -3.669 1.00 67.81 98 ASN A N 1
ATOM 809 C CA . ASN A 1 98 ? -0.051 16.379 -2.905 1.00 67.81 98 ASN A CA 1
ATOM 810 C C . ASN A 1 98 ? -1.178 16.839 -3.827 1.00 67.81 98 ASN A C 1
ATOM 812 O O . ASN A 1 98 ? -0.962 17.522 -4.837 1.00 67.81 98 ASN A O 1
ATOM 816 N N . THR A 1 99 ? -2.404 16.489 -3.451 1.00 71.06 99 THR A N 1
ATOM 817 C CA . THR A 1 99 ? -3.611 16.855 -4.187 1.00 71.06 99 THR A CA 1
ATOM 818 C C . THR A 1 99 ? -4.551 17.666 -3.311 1.00 71.06 99 THR A C 1
ATOM 820 O O . THR A 1 99 ? -4.716 17.410 -2.123 1.00 71.06 99 THR A O 1
ATOM 823 N N . LYS A 1 100 ? -5.186 18.663 -3.922 1.00 77.19 100 LYS A N 1
ATOM 824 C CA . LYS A 1 100 ? -6.378 19.320 -3.393 1.00 77.19 100 LYS A CA 1
ATOM 825 C C . LYS A 1 100 ? -7.584 18.799 -4.149 1.00 77.19 100 LYS A C 1
ATOM 827 O O . LYS A 1 100 ? -7.513 18.608 -5.357 1.00 77.19 100 LYS A O 1
ATOM 832 N N . LEU A 1 101 ? -8.688 18.601 -3.451 1.00 83.50 101 LEU A N 1
ATOM 833 C CA . LEU A 1 101 ? -9.957 18.194 -4.039 1.00 83.50 101 LEU A CA 1
ATOM 834 C C . LEU A 1 101 ? -11.096 18.963 -3.375 1.00 83.50 101 LEU A C 1
ATOM 836 O O . LEU A 1 101 ? -10.949 19.471 -2.263 1.00 83.50 101 LEU A O 1
ATOM 840 N N . GLU A 1 102 ? -12.228 19.057 -4.058 1.00 81.44 102 GLU A N 1
ATOM 841 C CA . GLU A 1 102 ? -13.438 19.677 -3.532 1.00 81.44 102 GLU A CA 1
ATOM 842 C C . GLU A 1 102 ? -14.309 18.601 -2.884 1.00 81.44 102 GLU A C 1
ATOM 844 O O . GLU A 1 102 ? -14.939 17.789 -3.564 1.00 81.44 102 GLU A O 1
ATOM 849 N N . ALA A 1 103 ? -14.340 18.591 -1.551 1.00 80.19 103 ALA A N 1
ATOM 850 C CA . ALA A 1 103 ? -15.219 17.729 -0.772 1.00 80.19 103 ALA A CA 1
ATOM 851 C C . ALA A 1 103 ? -16.538 18.436 -0.442 1.00 80.19 103 ALA A C 1
ATOM 853 O O . ALA A 1 103 ? -16.573 19.640 -0.179 1.00 80.19 103 ALA A O 1
ATOM 854 N N . GLY A 1 104 ? -17.637 17.678 -0.437 1.00 74.12 104 GLY A N 1
ATOM 855 C CA . GLY A 1 104 ? -18.919 18.178 0.050 1.00 74.12 104 GLY A CA 1
ATOM 856 C C . GLY A 1 104 ? -18.809 18.558 1.526 1.00 74.12 104 GLY A C 1
ATOM 857 O O . GLY A 1 104 ? -18.428 17.726 2.343 1.00 74.12 104 GLY A O 1
ATOM 858 N N . LYS A 1 105 ? -19.145 19.810 1.862 1.00 64.19 105 LYS A N 1
ATOM 859 C CA . LYS A 1 105 ? -19.115 20.323 3.245 1.00 64.19 105 LYS A CA 1
ATOM 860 C C . LYS A 1 105 ? -20.101 19.592 4.164 1.00 64.19 105 LYS A C 1
ATOM 862 O O . LYS A 1 105 ? -19.838 19.441 5.350 1.00 64.19 105 LYS A O 1
ATOM 867 N N . ASP A 1 106 ? -21.207 19.125 3.589 1.00 61.38 106 ASP A N 1
ATOM 868 C CA . ASP A 1 106 ? -22.273 18.408 4.281 1.00 61.38 106 ASP A CA 1
ATOM 869 C C . ASP A 1 106 ? -22.362 16.970 3.747 1.00 61.38 106 ASP A C 1
ATOM 871 O O . ASP A 1 106 ? -22.163 16.767 2.543 1.00 61.38 106 ASP A O 1
ATOM 875 N N . PRO A 1 107 ? -22.737 15.979 4.579 1.00 54.72 107 PRO A N 1
ATOM 876 C CA . PRO A 1 107 ? -22.864 14.586 4.151 1.00 54.72 107 PRO A CA 1
ATOM 877 C C . PRO A 1 107 ? -23.763 14.399 2.923 1.00 54.72 107 PRO A C 1
ATOM 879 O O . PRO A 1 107 ? -23.446 13.598 2.056 1.00 54.72 107 PRO A O 1
ATOM 882 N N . THR A 1 108 ? -24.829 15.194 2.800 1.00 60.53 108 THR A N 1
ATOM 883 C CA . THR A 1 108 ? -25.780 15.146 1.673 1.00 60.53 108 THR A CA 1
ATOM 884 C C . THR A 1 108 ? -25.200 15.642 0.347 1.00 60.53 108 THR A C 1
ATOM 886 O O . THR A 1 108 ? -25.789 15.419 -0.707 1.00 60.53 108 THR A O 1
ATOM 889 N N . LYS A 1 109 ? -24.057 16.334 0.386 1.00 62.19 109 LYS A N 1
ATOM 890 C CA . LYS A 1 109 ? -23.339 16.860 -0.785 1.00 62.19 109 LYS A CA 1
ATOM 891 C C . LYS A 1 109 ? -22.072 16.064 -1.085 1.00 62.19 109 LYS A C 1
ATOM 893 O O . LYS A 1 109 ? -21.339 16.415 -2.013 1.00 62.19 109 LYS A O 1
ATOM 898 N N . PHE A 1 110 ? -21.781 15.034 -0.291 1.00 70.12 110 PHE A N 1
ATOM 899 C CA . PHE A 1 110 ? -20.636 14.175 -0.519 1.00 70.12 110 PHE A CA 1
ATOM 900 C C . PHE A 1 110 ? -20.819 13.391 -1.824 1.00 70.12 110 PHE A C 1
ATOM 902 O O . PHE A 1 110 ? -21.886 12.876 -2.137 1.00 70.12 110 PHE A O 1
ATOM 909 N N . SER A 1 111 ? -19.762 13.313 -2.625 1.00 68.75 111 SER A N 1
ATOM 910 C CA . SER A 1 111 ? -19.738 12.466 -3.811 1.00 68.75 111 SER A CA 1
ATOM 911 C C . SER A 1 111 ? -18.297 12.130 -4.121 1.00 68.75 111 SER A C 1
ATOM 913 O O . SER A 1 111 ? -17.521 12.999 -4.516 1.00 68.75 111 SER A O 1
ATOM 915 N N . LEU A 1 112 ? -17.950 10.853 -3.977 1.00 59.94 112 LEU A N 1
ATOM 916 C CA . LEU A 1 112 ? -16.608 10.371 -4.271 1.00 59.94 112 LEU A CA 1
ATOM 917 C C . LEU A 1 112 ? -16.237 10.628 -5.740 1.00 59.94 112 LEU A C 1
ATOM 919 O O . LEU A 1 112 ? -15.141 11.096 -6.029 1.00 59.94 112 LEU A O 1
ATOM 923 N N . LYS A 1 113 ? -17.184 10.430 -6.669 1.00 67.06 113 LYS A N 1
ATOM 924 C CA . LYS A 1 113 ? -17.007 10.773 -8.088 1.00 67.06 113 LYS A CA 1
ATOM 925 C C . LYS A 1 113 ? -16.688 12.258 -8.274 1.00 67.06 113 LYS A C 1
ATOM 927 O O . LYS A 1 113 ? -15.735 12.584 -8.976 1.00 67.06 113 LYS A O 1
ATOM 932 N N . ARG A 1 114 ? -17.458 13.154 -7.643 1.00 71.62 114 ARG A N 1
ATOM 933 C CA . ARG A 1 114 ? -17.235 14.605 -7.739 1.00 71.62 114 ARG A CA 1
ATOM 934 C C . ARG A 1 114 ? -15.886 14.990 -7.141 1.00 71.62 114 ARG A C 1
ATOM 936 O O . ARG A 1 114 ? -15.097 15.640 -7.817 1.00 71.62 114 ARG A O 1
ATOM 943 N N . MET A 1 115 ? -15.587 14.517 -5.936 1.00 76.25 115 MET A N 1
ATOM 944 C CA . MET A 1 115 ? -14.311 14.761 -5.263 1.00 76.25 115 MET A CA 1
ATOM 945 C C . MET A 1 115 ? -13.133 14.360 -6.131 1.00 76.25 115 MET A C 1
ATOM 947 O O . MET A 1 115 ? -12.273 15.185 -6.429 1.00 76.25 115 MET A O 1
ATOM 951 N N . LEU A 1 116 ? -13.130 13.122 -6.614 1.00 71.38 116 LEU A N 1
ATOM 952 C CA . LEU A 1 116 ? -12.024 12.628 -7.415 1.00 71.38 116 LEU A CA 1
ATOM 953 C C . LEU A 1 116 ? -11.942 13.332 -8.786 1.00 71.38 116 LEU A C 1
ATOM 955 O O . LEU A 1 116 ? -10.847 13.564 -9.292 1.00 71.38 116 LEU A O 1
ATOM 959 N N . SER A 1 117 ? -13.072 13.771 -9.359 1.00 71.62 117 SER A N 1
ATOM 960 C CA . SER A 1 117 ? -13.080 14.589 -10.585 1.00 71.62 117 SER A CA 1
ATOM 961 C C . SER A 1 117 ? -12.515 16.006 -10.404 1.00 71.62 117 SER A C 1
ATOM 963 O O . SER A 1 117 ? -12.129 16.633 -11.386 1.00 71.62 117 SER A O 1
ATOM 965 N N . THR A 1 118 ? -12.437 16.503 -9.164 1.00 80.56 118 THR A N 1
ATOM 966 C CA . THR A 1 118 ? -11.940 17.855 -8.827 1.00 80.56 118 THR A CA 1
ATOM 967 C C . THR A 1 118 ? -10.494 17.867 -8.335 1.00 80.56 118 THR A C 1
ATOM 969 O O . THR A 1 118 ? -10.005 18.905 -7.888 1.00 80.56 118 THR A O 1
ATOM 972 N N . ILE A 1 119 ? -9.798 16.728 -8.408 1.00 76.56 119 ILE A N 1
ATOM 973 C CA . ILE A 1 119 ? -8.399 16.620 -7.994 1.00 76.56 119 ILE A CA 1
ATOM 974 C C . ILE A 1 119 ? -7.535 17.620 -8.775 1.00 76.56 119 ILE A C 1
ATOM 976 O O . ILE A 1 119 ? -7.438 17.575 -10.002 1.00 76.56 119 ILE A O 1
ATOM 980 N N . LYS A 1 120 ? -6.862 18.500 -8.035 1.00 76.31 120 LYS A N 1
ATOM 981 C CA . LYS A 1 120 ? -5.850 19.442 -8.508 1.00 76.31 120 LYS A CA 1
ATOM 982 C C . LYS A 1 120 ? -4.528 19.131 -7.824 1.00 76.31 120 LYS A C 1
ATOM 984 O O . LYS A 1 120 ? -4.419 19.173 -6.599 1.00 76.31 120 LYS A O 1
ATOM 989 N N . PHE A 1 121 ? -3.511 18.847 -8.625 1.00 73.19 121 PHE A N 1
ATOM 990 C CA . PHE A 1 121 ? -2.155 18.615 -8.140 1.00 73.19 121 PHE A CA 1
ATOM 991 C C . PHE A 1 121 ? -1.553 19.916 -7.632 1.00 73.19 121 PHE A C 1
ATOM 993 O O . PHE A 1 121 ? -1.524 20.915 -8.349 1.00 73.19 121 PHE A O 1
ATOM 1000 N N . GLN A 1 122 ? -1.061 19.905 -6.397 1.00 69.50 122 GLN A N 1
ATOM 1001 C CA . GLN A 1 122 ? -0.453 21.080 -5.780 1.00 69.50 122 GLN A CA 1
ATOM 1002 C C . GLN A 1 122 ? 0.989 21.315 -6.232 1.00 69.50 122 GLN A C 1
ATOM 1004 O O . GLN A 1 122 ? 1.578 22.314 -5.840 1.00 69.50 122 GLN A O 1
ATOM 1009 N N . GLN A 1 123 ? 1.568 20.392 -7.010 1.00 66.94 123 GLN A N 1
ATOM 1010 C CA . GLN A 1 123 ? 2.974 20.396 -7.430 1.00 66.94 123 GLN A CA 1
ATOM 1011 C C . GLN A 1 123 ? 3.991 20.417 -6.273 1.00 66.94 123 GLN A C 1
ATOM 1013 O O . GLN A 1 123 ? 5.194 20.472 -6.525 1.00 66.94 123 GLN A O 1
ATOM 1018 N N . VAL A 1 124 ? 3.526 20.300 -5.027 1.00 61.34 124 VAL A N 1
ATOM 1019 C CA . VAL A 1 124 ? 4.343 20.055 -3.841 1.00 61.34 124 VAL A CA 1
ATOM 1020 C C . VAL A 1 124 ? 4.612 18.560 -3.784 1.00 61.34 124 VAL A C 1
ATOM 1022 O O . VAL A 1 124 ? 3.676 17.756 -3.790 1.00 61.34 124 VAL A O 1
ATOM 1025 N N . SER A 1 125 ? 5.892 18.208 -3.796 1.00 59.81 125 SER A N 1
ATOM 1026 C CA . SER A 1 125 ? 6.335 16.818 -3.762 1.00 59.81 125 SER A CA 1
ATOM 1027 C C . SER A 1 125 ? 6.768 16.480 -2.339 1.00 59.81 125 SER A C 1
ATOM 1029 O O . SER A 1 125 ? 7.610 17.176 -1.776 1.00 59.81 125 SER A O 1
ATOM 1031 N N . GLU A 1 126 ? 6.170 15.444 -1.761 1.00 64.06 126 GLU A N 1
ATOM 1032 C CA . GLU A 1 126 ? 6.576 14.877 -0.472 1.00 64.06 126 GLU A CA 1
ATOM 1033 C C . GLU A 1 126 ? 7.566 13.732 -0.682 1.00 64.06 126 GLU A C 1
ATOM 1035 O O . GLU A 1 126 ? 7.787 13.282 -1.810 1.00 64.06 126 GLU A O 1
ATOM 1040 N N . THR A 1 127 ? 8.147 13.241 0.415 1.00 62.81 127 THR A N 1
ATOM 1041 C CA . THR A 1 127 ? 8.972 12.032 0.417 1.00 62.81 127 THR A CA 1
ATOM 1042 C C . THR A 1 127 ? 8.236 10.901 -0.301 1.00 62.81 127 THR A C 1
ATOM 1044 O O . THR A 1 127 ? 7.180 10.446 0.137 1.00 62.81 127 THR A O 1
ATOM 1047 N N . GLY A 1 128 ? 8.778 10.502 -1.450 1.00 70.44 128 GLY A N 1
ATOM 1048 C CA . GLY A 1 128 ? 8.206 9.466 -2.295 1.00 70.44 128 GLY A CA 1
ATOM 1049 C C . GLY A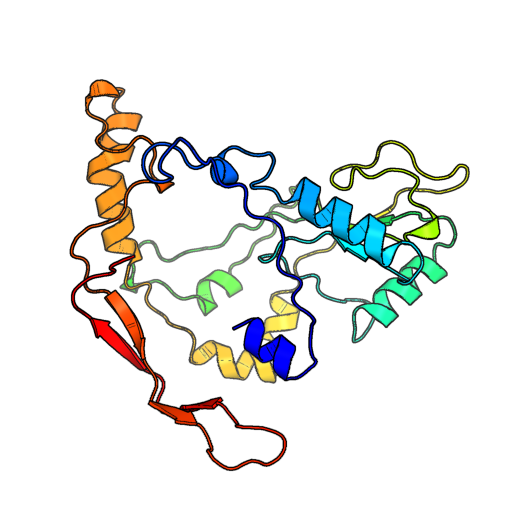 1 128 ? 8.378 8.056 -1.741 1.00 70.44 128 GLY A C 1
ATOM 1050 O O . GLY A 1 128 ? 9.002 7.841 -0.703 1.00 70.44 128 GLY A O 1
ATOM 1051 N N . LYS A 1 129 ? 7.850 7.086 -2.483 1.00 80.81 129 LYS A N 1
ATOM 1052 C CA . LYS A 1 129 ? 8.108 5.657 -2.274 1.00 80.81 129 LYS A CA 1
ATOM 1053 C C . LYS A 1 129 ? 9.202 5.183 -3.204 1.00 80.81 129 LYS A C 1
ATOM 1055 O O . LYS A 1 129 ? 9.401 5.770 -4.264 1.00 80.81 129 LYS A O 1
ATOM 1060 N N . MET A 1 130 ? 9.925 4.138 -2.824 1.00 82.88 130 MET A N 1
ATOM 1061 C CA . MET A 1 130 ? 11.068 3.683 -3.608 1.00 82.88 130 MET A CA 1
ATOM 1062 C C . MET A 1 130 ? 10.865 2.280 -4.163 1.00 82.88 130 MET A C 1
ATOM 1064 O O . MET A 1 130 ? 10.325 1.401 -3.496 1.00 82.88 130 MET A O 1
ATOM 1068 N N . VAL A 1 131 ? 11.338 2.080 -5.388 1.00 88.94 131 VAL A N 1
ATOM 1069 C CA . VAL A 1 131 ? 11.527 0.762 -5.993 1.00 88.94 131 VAL A CA 1
ATOM 1070 C C . VAL A 1 131 ? 13.011 0.616 -6.275 1.00 88.94 131 VAL A C 1
ATOM 1072 O O . VAL A 1 131 ? 13.602 1.490 -6.907 1.00 88.94 131 VAL A O 1
ATOM 1075 N N . ALA A 1 132 ? 13.625 -0.453 -5.790 1.00 87.94 132 ALA A N 1
ATOM 1076 C CA . ALA A 1 132 ? 15.060 -0.668 -5.901 1.00 87.94 132 ALA A CA 1
ATOM 1077 C C . ALA A 1 132 ? 15.396 -1.982 -6.585 1.00 87.94 132 ALA A C 1
ATOM 1079 O O . ALA A 1 132 ? 14.672 -2.966 -6.438 1.00 87.94 132 ALA A O 1
ATOM 1080 N N . ASN A 1 133 ? 16.550 -1.998 -7.249 1.00 88.31 133 ASN A N 1
ATOM 1081 C CA . ASN A 1 133 ? 17.250 -3.238 -7.533 1.00 88.31 133 ASN A CA 1
ATOM 1082 C C . ASN A 1 133 ? 18.048 -3.619 -6.269 1.00 88.31 133 ASN A C 1
ATOM 1084 O O . ASN A 1 133 ? 18.972 -2.888 -5.888 1.00 88.31 133 ASN A O 1
ATOM 1088 N N . PRO A 1 134 ? 17.704 -4.726 -5.587 1.00 86.44 134 PRO A N 1
ATOM 1089 C CA . PRO A 1 134 ? 18.296 -5.059 -4.295 1.00 86.44 134 PRO A CA 1
ATOM 1090 C C . PRO A 1 134 ? 19.805 -5.347 -4.362 1.00 86.44 134 PRO A C 1
ATOM 1092 O O . PRO A 1 134 ? 20.490 -5.169 -3.353 1.00 86.44 134 PRO A O 1
ATOM 1095 N N . LEU A 1 135 ? 20.350 -5.694 -5.537 1.00 83.31 135 LEU A N 1
ATOM 1096 C CA . LEU A 1 135 ? 21.791 -5.911 -5.743 1.00 83.31 135 LEU A CA 1
ATOM 1097 C C . LEU A 1 135 ? 22.628 -4.635 -5.570 1.00 83.31 135 LEU A C 1
ATOM 1099 O O . LEU A 1 135 ? 23.835 -4.712 -5.338 1.00 83.31 135 LEU A O 1
ATOM 1103 N N . TYR A 1 136 ? 22.006 -3.461 -5.692 1.00 82.12 136 TYR A N 1
ATOM 1104 C CA . TYR A 1 136 ? 22.682 -2.168 -5.559 1.00 82.12 136 TYR A CA 1
ATOM 1105 C C . TYR A 1 136 ? 22.488 -1.517 -4.182 1.00 82.12 136 TYR A C 1
ATOM 1107 O O . TYR A 1 136 ? 23.076 -0.467 -3.910 1.00 82.12 136 TYR A O 1
ATOM 1115 N N . LEU A 1 137 ? 21.706 -2.140 -3.292 1.00 78.06 137 LEU A N 1
ATOM 1116 C CA . LEU A 1 137 ? 21.465 -1.644 -1.939 1.00 78.06 137 LEU A CA 1
ATOM 1117 C C . LEU A 1 137 ? 22.468 -2.237 -0.941 1.00 78.06 137 LEU A C 1
ATOM 1119 O O . LEU A 1 137 ? 22.449 -3.434 -0.662 1.00 78.06 137 LEU A O 1
ATOM 1123 N N . ASN A 1 138 ? 23.290 -1.389 -0.320 1.00 74.00 138 ASN A N 1
ATOM 1124 C CA . ASN A 1 138 ? 24.275 -1.785 0.704 1.00 74.00 138 ASN A CA 1
ATOM 1125 C C . ASN A 1 138 ? 23.894 -1.327 2.126 1.00 74.00 138 ASN A C 1
ATOM 1127 O O . ASN A 1 138 ? 24.754 -1.129 2.980 1.00 74.00 138 ASN A O 1
ATOM 1131 N N . HIS A 1 139 ? 22.607 -1.119 2.389 1.00 74.12 139 HIS A N 1
ATOM 1132 C CA . HIS A 1 139 ? 22.090 -0.652 3.677 1.00 74.12 139 HIS A CA 1
ATOM 1133 C C . HIS A 1 139 ? 20.687 -1.220 3.916 1.00 74.12 139 HIS A C 1
ATOM 1135 O O . HIS A 1 139 ? 20.024 -1.682 2.990 1.00 74.12 139 HIS A O 1
ATOM 1141 N N . THR A 1 140 ? 20.219 -1.124 5.158 1.00 70.19 140 THR A N 1
ATOM 1142 C CA . THR A 1 140 ? 18.866 -1.521 5.577 1.00 70.19 140 THR A CA 1
ATOM 1143 C C . THR A 1 140 ? 17.900 -0.342 5.702 1.00 70.19 140 THR A C 1
ATOM 1145 O O . THR A 1 140 ? 16.700 -0.543 5.819 1.00 70.19 140 THR A O 1
ATOM 1148 N N . TRP A 1 141 ? 18.393 0.903 5.639 1.00 67.19 141 TRP A N 1
ATOM 1149 C CA . TRP A 1 141 ? 17.543 2.093 5.733 1.00 67.19 141 TRP A CA 1
ATOM 1150 C C . TRP A 1 141 ? 16.902 2.470 4.393 1.00 67.19 141 TRP A C 1
ATOM 1152 O O . TRP A 1 141 ? 17.587 2.862 3.455 1.00 67.19 141 TRP A O 1
ATOM 1162 N N . ILE A 1 142 ? 15.584 2.395 4.321 1.00 64.62 142 ILE A N 1
ATOM 1163 C CA . ILE A 1 142 ? 14.794 2.392 3.076 1.00 64.62 142 ILE A CA 1
ATOM 1164 C C . ILE A 1 142 ? 13.966 3.664 2.853 1.00 64.62 142 ILE A C 1
ATOM 1166 O O . ILE A 1 142 ? 13.411 3.860 1.784 1.00 64.62 142 ILE A O 1
ATOM 1170 N N . HIS A 1 143 ? 13.874 4.560 3.836 1.00 58.91 143 HIS A N 1
ATOM 1171 C CA . HIS A 1 143 ? 13.132 5.816 3.663 1.00 58.91 143 HIS A CA 1
ATOM 1172 C C . HIS A 1 143 ? 13.949 6.890 2.931 1.00 58.91 143 HIS A C 1
ATOM 1174 O O . HIS A 1 143 ? 13.390 7.764 2.271 1.00 58.91 143 HIS A O 1
ATOM 1180 N N . HIS A 1 144 ? 15.277 6.838 3.061 1.00 59.75 144 HIS A N 1
ATOM 1181 C CA . HIS A 1 144 ? 16.208 7.730 2.373 1.00 59.75 144 HIS A CA 1
ATOM 1182 C C . HIS A 1 144 ? 17.627 7.150 2.454 1.00 59.75 144 HIS A C 1
ATOM 1184 O O . HIS A 1 144 ? 18.429 7.571 3.299 1.00 59.75 144 HIS A O 1
ATOM 1190 N N . PRO A 1 145 ? 17.954 6.129 1.655 1.00 58.12 145 PRO A N 1
ATOM 1191 C CA . PRO A 1 145 ? 19.246 5.467 1.765 1.00 58.12 145 PRO A CA 1
ATOM 1192 C C . PRO A 1 145 ? 20.379 6.460 1.523 1.00 58.12 145 PRO A C 1
ATOM 1194 O O . PRO A 1 145 ? 20.335 7.199 0.552 1.00 58.12 145 PRO A O 1
ATOM 1197 N N . HIS A 1 146 ? 21.370 6.567 2.413 1.00 53.91 146 HIS A N 1
ATOM 1198 C CA . HIS A 1 146 ? 22.463 7.549 2.274 1.00 53.91 146 HIS A CA 1
ATOM 1199 C C . HIS A 1 146 ? 23.676 6.995 1.515 1.00 53.91 146 HIS A C 1
ATOM 1201 O O . HIS A 1 146 ? 24.430 7.765 0.930 1.00 53.91 146 HIS A O 1
ATOM 1207 N N . ARG A 1 147 ? 23.831 5.670 1.456 1.00 55.81 147 ARG A N 1
ATOM 1208 C CA . ARG A 1 147 ? 24.929 4.996 0.757 1.00 55.81 147 ARG A CA 1
ATOM 1209 C C . ARG A 1 147 ? 24.359 4.085 -0.319 1.00 55.81 147 ARG A C 1
ATOM 1211 O O . ARG A 1 147 ? 23.529 3.247 -0.006 1.00 55.81 147 ARG A O 1
ATOM 1218 N N . ILE A 1 148 ? 24.799 4.248 -1.556 1.00 65.31 148 ILE A N 1
ATOM 1219 C CA . ILE A 1 148 ? 24.533 3.325 -2.667 1.00 65.31 148 ILE A CA 1
ATOM 1220 C C . ILE A 1 148 ? 25.869 2.755 -3.139 1.00 65.31 148 ILE A C 1
ATOM 1222 O O . ILE A 1 148 ? 26.916 3.264 -2.738 1.00 65.31 148 ILE A O 1
ATOM 1226 N N . LYS A 1 149 ? 25.853 1.674 -3.922 1.00 66.12 149 LYS A N 1
ATOM 1227 C CA . LYS A 1 149 ? 27.084 1.096 -4.476 1.00 66.12 149 LYS A CA 1
ATOM 1228 C C . LYS A 1 149 ? 27.835 2.145 -5.310 1.00 66.12 149 LYS A C 1
ATOM 12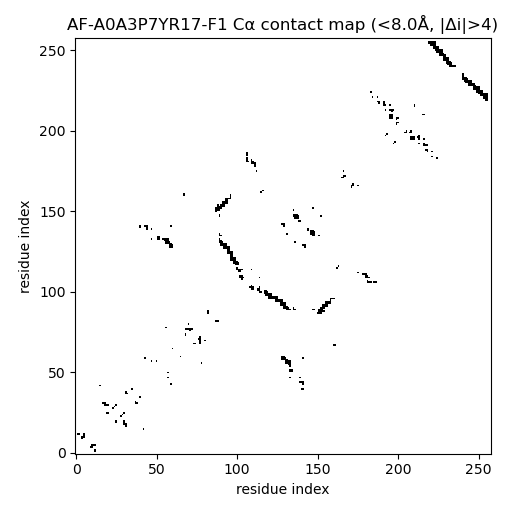30 O O . LYS A 1 149 ? 27.208 2.879 -6.074 1.00 66.12 149 LYS A O 1
ATOM 1235 N N . ASP A 1 150 ? 29.158 2.200 -5.188 1.00 65.06 150 ASP A N 1
ATOM 1236 C CA . ASP A 1 150 ? 29.973 3.137 -5.967 1.00 65.06 150 ASP A CA 1
ATOM 1237 C C . ASP A 1 150 ? 29.727 2.963 -7.475 1.00 65.06 150 ASP A C 1
ATOM 1239 O O . ASP A 1 150 ? 29.640 1.840 -7.979 1.00 65.06 150 ASP A O 1
ATOM 1243 N N . GLY A 1 151 ? 29.576 4.087 -8.182 1.00 62.03 151 GLY A N 1
ATOM 1244 C CA . GLY A 1 151 ? 29.230 4.116 -9.607 1.00 62.03 151 GLY A CA 1
ATOM 1245 C C . GLY A 1 151 ? 27.735 3.989 -9.920 1.00 62.03 151 GLY A C 1
ATOM 1246 O O . GLY A 1 151 ? 27.387 3.842 -11.089 1.00 62.03 151 GLY A O 1
ATOM 1247 N N . THR A 1 152 ? 26.857 4.043 -8.910 1.00 59.94 152 THR A N 1
ATOM 1248 C CA . THR A 1 152 ? 25.399 4.081 -9.109 1.00 59.94 152 THR A CA 1
ATOM 1249 C C . THR A 1 152 ? 24.794 5.446 -8.777 1.00 59.94 152 THR A C 1
ATOM 1251 O O . THR A 1 152 ? 25.312 6.176 -7.934 1.00 59.94 152 THR A O 1
ATOM 1254 N N . ASP A 1 153 ? 23.677 5.772 -9.430 1.00 65.69 153 ASP A N 1
ATOM 1255 C CA . ASP A 1 153 ? 22.939 7.027 -9.310 1.00 65.69 153 ASP A CA 1
ATOM 1256 C C . ASP A 1 153 ? 21.574 6.840 -8.633 1.00 65.69 153 ASP A C 1
ATOM 1258 O O . ASP A 1 153 ? 20.984 5.752 -8.597 1.00 65.69 153 ASP A O 1
ATOM 1262 N N . ARG A 1 154 ? 21.043 7.954 -8.118 1.00 59.97 154 ARG A N 1
ATOM 1263 C CA . ARG A 1 154 ? 19.680 8.060 -7.582 1.00 59.97 154 ARG A CA 1
ATOM 1264 C C . ARG A 1 154 ? 18.791 8.733 -8.612 1.00 59.97 154 ARG A C 1
ATOM 1266 O O . ARG A 1 154 ? 19.035 9.886 -8.961 1.00 59.97 154 ARG A O 1
ATOM 1273 N N . LEU A 1 155 ? 17.712 8.072 -9.020 1.00 60.59 155 LEU A N 1
ATOM 1274 C CA . LEU A 1 155 ? 16.718 8.707 -9.877 1.00 60.59 155 LEU A CA 1
ATOM 1275 C C . LEU A 1 155 ? 15.514 9.169 -9.053 1.00 60.59 155 LEU A C 1
ATOM 1277 O O . LEU A 1 155 ? 14.782 8.361 -8.477 1.00 60.59 155 LEU A O 1
ATOM 1281 N N . VAL A 1 156 ? 15.265 10.478 -9.048 1.00 57.00 156 VAL A N 1
ATOM 1282 C CA . VAL A 1 156 ? 14.009 11.043 -8.546 1.00 57.00 156 VAL A CA 1
ATOM 1283 C C . VAL A 1 156 ? 13.040 11.157 -9.712 1.00 57.00 156 VAL A C 1
ATOM 1285 O O . VAL A 1 156 ? 13.161 12.033 -10.566 1.00 57.00 156 VAL A O 1
ATOM 1288 N N . SER A 1 157 ? 12.062 10.261 -9.751 1.00 54.88 157 SER A N 1
ATOM 1289 C CA . SER A 1 157 ? 11.036 10.253 -10.782 1.00 54.88 157 SER A CA 1
ATOM 1290 C C . SER A 1 157 ? 9.774 10.966 -10.286 1.00 54.88 157 SER A C 1
ATOM 1292 O O . SER A 1 157 ? 9.134 10.587 -9.299 1.00 54.88 157 SER A O 1
ATOM 1294 N N . ARG A 1 158 ? 9.426 12.066 -10.957 1.00 48.28 158 ARG A N 1
ATOM 1295 C CA . ARG A 1 158 ? 8.248 12.876 -10.634 1.00 48.28 158 ARG A CA 1
ATOM 1296 C C . ARG A 1 158 ? 7.036 12.309 -11.369 1.00 48.28 158 ARG A C 1
ATOM 1298 O O . ARG A 1 158 ? 6.772 12.663 -12.518 1.00 48.28 158 ARG A O 1
ATOM 1305 N N . TRP A 1 159 ? 6.311 11.399 -10.728 1.00 49.88 159 TRP A N 1
ATOM 1306 C CA . TRP A 1 159 ? 5.137 10.769 -11.329 1.00 49.88 159 TRP A CA 1
ATOM 1307 C C . TRP A 1 159 ? 3.837 11.399 -10.820 1.00 49.88 159 TRP A C 1
ATOM 1309 O O . TRP A 1 159 ? 3.606 11.518 -9.624 1.00 49.88 159 TRP A O 1
ATOM 1319 N N . ARG A 1 160 ? 2.967 11.806 -11.753 1.00 49.72 160 ARG A N 1
ATOM 1320 C CA . ARG A 1 160 ? 1.635 12.357 -11.455 1.00 49.72 160 ARG A CA 1
ATOM 1321 C C . ARG A 1 160 ? 0.627 11.237 -11.203 1.00 49.72 160 ARG A C 1
ATOM 1323 O O . ARG A 1 160 ? 0.555 10.290 -11.989 1.00 49.72 160 ARG A O 1
ATOM 1330 N N . PHE A 1 161 ? -0.205 11.395 -10.174 1.00 44.84 161 PHE A N 1
ATOM 1331 C CA . PHE A 1 161 ? -1.300 10.473 -9.857 1.00 44.84 161 PHE A CA 1
ATOM 1332 C C . PHE A 1 161 ? -2.264 10.360 -11.055 1.00 44.84 161 PHE A C 1
ATOM 1334 O O . PHE A 1 161 ? -2.833 11.343 -11.531 1.00 44.84 161 PHE A O 1
ATOM 1341 N N . CYS A 1 162 ? -2.448 9.148 -11.578 1.00 55.00 162 CYS A N 1
ATOM 1342 C CA . CYS A 1 162 ? -3.150 8.888 -12.840 1.00 55.00 162 CYS A CA 1
ATOM 1343 C C . CYS A 1 162 ? -4.652 8.613 -12.654 1.00 55.00 162 CYS A C 1
ATOM 1345 O O . CYS A 1 162 ? -5.234 7.810 -13.384 1.00 55.00 162 CYS A O 1
ATOM 1347 N N . TYR A 1 163 ? -5.308 9.277 -11.695 1.00 52.22 163 TYR A N 1
ATOM 1348 C CA . TYR A 1 163 ? -6.734 9.065 -11.414 1.00 52.22 163 TYR A CA 1
ATOM 1349 C C . TYR A 1 163 ? -7.608 9.187 -12.676 1.00 52.22 163 TYR A C 1
ATOM 1351 O O . TYR A 1 163 ? -8.451 8.330 -12.935 1.00 52.22 163 TYR A O 1
ATOM 1359 N N . LEU A 1 164 ? -7.357 10.196 -13.518 1.00 54.00 164 LEU A N 1
ATOM 1360 C CA . LEU A 1 164 ? -8.083 10.391 -14.781 1.00 54.00 164 LEU A CA 1
ATOM 1361 C C . LEU A 1 164 ? -7.892 9.232 -15.772 1.00 54.00 164 LEU A C 1
ATOM 1363 O O . LEU A 1 164 ? -8.784 8.961 -16.566 1.00 54.00 164 LEU A O 1
ATOM 1367 N N . ARG A 1 165 ? -6.754 8.529 -15.734 1.00 60.53 165 ARG A N 1
ATOM 1368 C CA . ARG A 1 165 ? -6.504 7.340 -16.563 1.00 60.53 165 ARG A CA 1
ATOM 1369 C C . ARG A 1 165 ? -7.177 6.102 -15.969 1.00 60.53 165 ARG A C 1
ATOM 1371 O O . ARG A 1 165 ? -7.797 5.346 -16.706 1.00 60.53 165 ARG A O 1
ATOM 1378 N N . MET A 1 166 ? -7.098 5.916 -14.649 1.00 58.25 166 MET A N 1
ATOM 1379 C CA . MET A 1 166 ? -7.721 4.780 -13.955 1.00 58.25 166 MET A CA 1
ATOM 1380 C C . MET A 1 166 ? -9.250 4.831 -13.999 1.00 58.25 166 MET A C 1
ATOM 1382 O O . MET A 1 166 ? -9.877 3.837 -14.330 1.00 58.25 166 MET A O 1
ATOM 1386 N N . SER A 1 167 ? -9.852 5.991 -13.732 1.00 59.03 167 SER A N 1
ATOM 1387 C CA . SER A 1 167 ? -11.310 6.203 -13.797 1.00 59.03 167 SER A CA 1
ATOM 1388 C C . SER A 1 167 ? -11.902 6.008 -15.194 1.00 59.03 167 SER A C 1
ATOM 1390 O O . SER A 1 167 ? -13.098 5.761 -15.317 1.00 59.03 167 SER A O 1
ATOM 1392 N N . ARG A 1 168 ? -11.073 6.099 -16.241 1.00 64.50 168 ARG A N 1
ATOM 1393 C CA . ARG A 1 168 ? -11.457 5.821 -17.631 1.00 64.50 168 ARG A CA 1
ATOM 1394 C C . ARG A 1 168 ? -11.334 4.345 -18.011 1.00 64.50 168 ARG A C 1
ATOM 1396 O O . ARG A 1 168 ? -11.781 3.986 -19.096 1.00 64.50 168 ARG A O 1
ATOM 1403 N N . LYS A 1 169 ? -10.745 3.492 -17.162 1.00 67.56 169 LYS A N 1
ATOM 1404 C CA . LYS A 1 169 ? -10.733 2.048 -17.415 1.00 67.56 169 LYS A CA 1
ATOM 1405 C C . LYS A 1 169 ? -12.166 1.506 -17.324 1.00 67.56 169 LYS A C 1
ATOM 1407 O O . LYS A 1 169 ? -12.836 1.817 -16.336 1.00 67.56 169 LYS A O 1
ATOM 1412 N N . PRO A 1 170 ? -12.647 0.722 -18.306 1.00 68.06 170 PRO A N 1
ATOM 1413 C CA . PRO A 1 170 ? -14.030 0.240 -18.343 1.00 68.06 170 PRO A CA 1
ATOM 1414 C C . PRO A 1 170 ? -14.457 -0.484 -17.060 1.00 68.06 170 PRO A C 1
ATOM 1416 O O . PRO A 1 170 ? -15.565 -0.282 -16.564 1.00 68.06 170 PRO A O 1
ATOM 1419 N N . GLU A 1 171 ? -13.555 -1.275 -16.481 1.00 63.06 171 GLU A N 1
ATOM 1420 C CA . GLU A 1 171 ? -13.784 -2.058 -15.266 1.00 63.06 171 GLU A CA 1
ATOM 1421 C C . GLU A 1 171 ? -14.005 -1.152 -14.053 1.00 63.06 171 GLU A C 1
ATOM 1423 O O . GLU A 1 171 ? -14.897 -1.387 -13.239 1.00 63.06 171 GLU A O 1
ATOM 1428 N N . VAL A 1 172 ? -13.219 -0.080 -13.966 1.00 59.53 172 VAL A N 1
ATOM 1429 C CA . VAL A 1 172 ? -13.284 0.908 -12.889 1.00 59.53 172 VAL A CA 1
ATOM 1430 C C . VAL A 1 172 ? -14.515 1.791 -13.071 1.00 59.53 172 VAL A C 1
ATOM 1432 O O . VAL A 1 172 ? -15.310 1.935 -12.145 1.00 59.53 172 VAL A O 1
ATOM 1435 N N . ALA A 1 173 ? -14.739 2.317 -14.276 1.00 67.00 173 ALA A N 1
ATOM 1436 C CA . ALA A 1 173 ? -15.897 3.144 -14.607 1.00 67.00 173 ALA A CA 1
ATOM 1437 C C . ALA A 1 173 ? -17.233 2.451 -14.285 1.00 67.00 173 ALA A C 1
ATOM 1439 O O . ALA A 1 173 ? -18.187 3.124 -13.896 1.00 67.00 173 ALA A O 1
ATOM 1440 N N . ARG A 1 174 ? -17.289 1.114 -14.378 1.00 66.62 174 ARG A N 1
ATOM 1441 C CA . ARG A 1 174 ? -18.462 0.303 -14.020 1.00 66.62 174 ARG A CA 1
ATOM 1442 C C . ARG A 1 174 ? -18.743 0.250 -12.513 1.00 66.62 174 ARG A C 1
ATOM 1444 O O . ARG A 1 174 ? -19.899 0.143 -12.125 1.00 66.62 174 ARG A O 1
ATOM 1451 N N . ILE A 1 175 ? -17.709 0.331 -11.675 1.00 57.84 175 ILE A N 1
ATOM 1452 C CA . ILE A 1 175 ? -17.815 0.256 -10.205 1.00 57.84 175 ILE A CA 1
ATOM 1453 C C . ILE A 1 175 ? -18.113 1.636 -9.602 1.00 57.84 175 ILE A C 1
ATOM 1455 O O . ILE A 1 175 ? -18.766 1.754 -8.573 1.00 57.84 175 ILE A O 1
ATOM 1459 N N . PHE A 1 176 ? -17.668 2.713 -10.248 1.00 55.59 176 PHE A N 1
ATOM 1460 C CA . PHE A 1 176 ? -17.818 4.078 -9.732 1.00 55.59 176 PHE A CA 1
ATOM 1461 C C . PHE A 1 176 ? -19.252 4.485 -9.332 1.00 55.59 176 PHE A C 1
ATOM 1463 O O . PHE A 1 176 ? -19.403 5.126 -8.291 1.00 55.59 176 PHE A O 1
ATOM 1470 N N . PRO A 1 177 ? -20.303 4.132 -10.097 1.00 68.50 177 PRO A N 1
ATOM 1471 C CA . PRO A 1 177 ? -21.687 4.417 -9.721 1.00 68.50 177 PRO A CA 1
ATOM 1472 C C . PRO A 1 177 ? -22.181 3.669 -8.475 1.00 68.50 177 PRO A C 1
ATOM 1474 O O . PRO A 1 177 ? -23.134 4.129 -7.857 1.00 68.50 177 PRO A O 1
ATOM 1477 N N . SER A 1 178 ? -21.563 2.540 -8.105 1.00 56.31 178 SER A N 1
ATOM 1478 C CA . SER A 1 178 ? -21.970 1.728 -6.949 1.00 56.31 178 SER A CA 1
ATOM 1479 C C . SER A 1 178 ? -21.234 2.091 -5.658 1.00 56.31 178 SER A C 1
ATOM 1481 O O . SER A 1 178 ? -21.487 1.485 -4.617 1.00 56.31 178 SER A O 1
ATOM 1483 N N . LEU A 1 179 ? -20.298 3.044 -5.706 1.00 51.72 179 LEU A N 1
ATOM 1484 C CA . LEU A 1 179 ? -19.573 3.480 -4.517 1.00 51.72 179 LEU A CA 1
ATOM 1485 C C . LEU A 1 179 ? -20.492 4.305 -3.599 1.00 51.72 179 LEU A C 1
ATOM 1487 O O . LEU A 1 179 ? -21.280 5.112 -4.099 1.00 51.72 179 LEU A O 1
ATOM 1491 N N . PRO A 1 180 ? -20.382 4.153 -2.265 1.00 48.56 180 PRO A N 1
ATOM 1492 C CA . PRO A 1 180 ? -21.216 4.885 -1.320 1.00 48.56 180 PRO A CA 1
ATOM 1493 C C . PRO A 1 180 ? -21.127 6.399 -1.537 1.00 48.56 180 PRO A C 1
ATOM 1495 O O . PRO A 1 180 ? -20.046 6.989 -1.527 1.00 48.56 180 PRO A O 1
ATOM 1498 N N . THR A 1 181 ? -22.279 7.044 -1.708 1.00 55.41 181 THR A N 1
ATOM 1499 C CA . THR A 1 181 ? -22.380 8.501 -1.876 1.00 55.41 181 THR A CA 1
ATOM 1500 C C . THR A 1 181 ? -22.590 9.239 -0.559 1.00 55.41 181 THR A C 1
ATOM 1502 O O . THR A 1 181 ? -22.720 10.453 -0.573 1.00 55.41 181 THR A O 1
ATOM 1505 N N . ASN A 1 182 ? -22.613 8.536 0.576 1.00 49.47 182 ASN A N 1
ATOM 1506 C CA . ASN A 1 182 ? -22.810 9.116 1.901 1.00 49.47 182 ASN A CA 1
ATOM 1507 C C . ASN A 1 182 ? -21.838 8.478 2.900 1.00 49.47 182 ASN A C 1
ATOM 1509 O O . ASN A 1 182 ? -21.773 7.255 3.017 1.00 49.47 182 ASN A O 1
ATOM 1513 N N . PHE A 1 183 ? -21.116 9.306 3.657 1.00 56.50 183 PHE A N 1
ATOM 1514 C CA . PHE A 1 183 ? -20.300 8.847 4.779 1.00 56.50 183 PHE A CA 1
ATOM 1515 C C . PHE A 1 183 ? -21.125 8.830 6.063 1.00 56.50 183 PHE A C 1
ATOM 1517 O O . PHE A 1 183 ? -21.288 9.850 6.731 1.00 56.50 183 PHE A O 1
ATOM 1524 N N . ILE A 1 184 ? -21.617 7.644 6.408 1.00 58.56 184 ILE A N 1
ATOM 1525 C CA . ILE A 1 184 ? -22.548 7.408 7.518 1.00 58.56 184 ILE A CA 1
ATOM 1526 C C . ILE A 1 184 ? -21.979 7.885 8.867 1.00 58.56 184 ILE A C 1
ATOM 1528 O O . ILE A 1 184 ? -22.698 8.450 9.686 1.00 58.56 184 ILE A O 1
ATOM 1532 N N . TYR A 1 185 ? -20.670 7.738 9.075 1.00 58.75 185 TYR A N 1
ATOM 1533 C CA . TYR A 1 185 ? -20.030 8.019 10.363 1.00 58.75 185 TYR A CA 1
ATOM 1534 C C . TYR A 1 185 ? -19.427 9.410 10.493 1.00 58.75 185 TYR A C 1
ATOM 1536 O O . TYR A 1 185 ? -19.134 9.837 11.608 1.00 58.75 185 TYR A O 1
ATOM 1544 N N . LEU A 1 186 ? -19.227 10.125 9.380 1.00 66.69 186 LEU A N 1
ATOM 1545 C CA . LEU A 1 186 ? -18.434 11.356 9.376 1.00 66.69 186 LEU A CA 1
ATOM 1546 C C . LEU A 1 186 ? -19.019 12.408 10.319 1.00 66.69 186 LEU A C 1
ATOM 1548 O O . LEU A 1 186 ? -18.286 12.988 11.111 1.00 66.69 186 LEU A O 1
ATOM 1552 N N . LYS A 1 187 ? -20.342 12.612 10.275 1.00 67.12 187 LYS A N 1
ATOM 1553 C CA . LYS A 1 187 ? -21.027 13.584 11.137 1.00 67.12 187 LYS A CA 1
ATOM 1554 C C . LYS A 1 187 ? -20.800 13.273 12.614 1.00 67.12 187 LYS A C 1
ATOM 1556 O O . LYS A 1 187 ? -20.480 14.162 13.393 1.00 67.12 187 LYS A O 1
ATOM 1561 N N . THR A 1 188 ? -20.952 12.013 12.993 1.00 65.94 188 THR A N 1
ATOM 1562 C CA . THR A 1 188 ? -20.900 11.602 14.394 1.00 65.94 188 THR A CA 1
ATOM 1563 C C . THR A 1 188 ? -19.467 11.536 14.925 1.00 65.94 188 THR A C 1
ATOM 1565 O O . THR A 1 188 ? -19.229 11.899 16.072 1.00 65.94 188 THR A O 1
ATOM 1568 N N . ILE A 1 189 ? -18.499 11.148 14.088 1.00 69.38 189 ILE A N 1
ATOM 1569 C CA . ILE A 1 189 ? -17.066 11.217 14.413 1.00 69.38 189 ILE A CA 1
ATOM 1570 C C . ILE A 1 189 ? -16.630 12.679 14.569 1.00 69.38 189 ILE A C 1
ATOM 1572 O O . ILE A 1 189 ? -15.996 13.017 15.563 1.00 69.38 189 ILE A O 1
ATOM 1576 N N . ALA A 1 190 ? -17.015 13.559 13.637 1.00 70.69 190 ALA A N 1
ATOM 1577 C CA . ALA A 1 190 ? -16.699 14.984 13.713 1.00 70.69 190 ALA A CA 1
ATOM 1578 C C . ALA A 1 190 ? -17.291 15.631 14.976 1.00 70.69 190 ALA A C 1
ATOM 1580 O O . ALA A 1 190 ? -16.586 16.346 15.679 1.00 70.69 190 ALA A O 1
ATOM 1581 N N . GLN A 1 191 ? -18.549 15.316 15.307 1.00 72.75 191 GLN A N 1
ATOM 1582 C CA . GLN A 1 191 ? -19.193 15.770 16.542 1.00 72.75 191 GLN A CA 1
ATOM 1583 C C . GLN A 1 191 ? -18.448 15.267 17.786 1.00 72.75 191 GLN A C 1
ATOM 1585 O O . GLN A 1 191 ? -18.184 16.040 18.701 1.00 72.75 191 GLN A O 1
ATOM 1590 N N . CYS A 1 192 ? -18.052 13.990 17.801 1.00 72.31 192 CYS A N 1
ATOM 1591 C CA . CYS A 1 192 ? -17.264 13.429 18.892 1.00 72.31 192 CYS A CA 1
ATOM 1592 C C . CYS A 1 192 ? -15.948 14.188 19.072 1.00 72.31 192 CYS A C 1
ATOM 1594 O O . CYS A 1 192 ? -15.632 14.559 20.194 1.00 72.31 192 CYS A O 1
ATOM 1596 N N . TYR A 1 193 ? -15.201 14.439 17.994 1.00 73.62 193 TYR A N 1
ATOM 1597 C CA . TYR A 1 193 ? -13.938 15.176 18.063 1.00 73.62 193 TYR A CA 1
ATOM 1598 C C . TYR A 1 193 ? -14.125 16.614 18.536 1.00 73.62 193 TYR A C 1
ATOM 1600 O O . TYR A 1 193 ? -13.302 17.113 19.304 1.00 73.62 193 TYR A O 1
ATOM 1608 N N . GLU A 1 194 ? -15.208 17.266 18.125 1.00 80.25 194 GLU A N 1
ATOM 1609 C CA . GLU A 1 194 ? -15.546 18.609 18.587 1.00 80.25 194 GLU A CA 1
ATOM 1610 C C . GLU A 1 194 ? -15.826 18.627 20.098 1.00 80.25 194 GLU A C 1
ATOM 1612 O O . GLU A 1 194 ? -15.238 19.423 20.831 1.00 80.25 194 GLU A O 1
ATOM 1617 N N . ASP A 1 195 ? -16.649 17.693 20.580 1.00 78.88 195 ASP A N 1
ATOM 1618 C CA . ASP A 1 195 ? -17.131 17.643 21.965 1.00 78.88 195 ASP A CA 1
ATOM 1619 C C . ASP A 1 195 ? -16.085 17.161 22.981 1.00 78.88 195 ASP A C 1
ATOM 1621 O O . ASP A 1 195 ? -16.262 17.343 24.192 1.00 78.88 195 ASP A O 1
ATOM 1625 N N . THR A 1 196 ? -15.012 16.513 22.523 1.00 75.25 196 THR A N 1
ATOM 1626 C CA . THR A 1 196 ? -13.998 15.913 23.403 1.00 75.25 196 THR A CA 1
ATOM 1627 C C . THR A 1 196 ? -12.598 16.482 23.221 1.00 75.25 196 THR A C 1
ATOM 1629 O O . THR A 1 196 ? -11.800 16.378 24.159 1.00 75.25 196 THR A O 1
ATOM 1632 N N . TYR A 1 197 ? -12.298 17.076 22.060 1.00 77.06 197 TYR A N 1
ATOM 1633 C CA . TYR A 1 197 ? -10.951 17.514 21.705 1.00 77.06 197 TYR A CA 1
ATOM 1634 C C . TYR A 1 197 ? -10.902 18.934 21.122 1.00 77.06 197 TYR A C 1
ATOM 1636 O O . TYR A 1 197 ? -10.410 19.842 21.794 1.00 77.06 197 TYR A O 1
ATOM 1644 N N . TYR A 1 198 ? -11.406 19.161 19.903 1.00 77.38 198 TYR A N 1
ATOM 1645 C CA . TYR A 1 198 ? -11.131 20.389 19.142 1.00 77.38 198 TYR A CA 1
ATOM 1646 C C . TYR A 1 198 ? -11.608 21.659 19.848 1.00 77.38 198 TYR A C 1
ATOM 1648 O O . TYR A 1 198 ? -10.830 22.608 19.968 1.00 77.38 198 TYR A O 1
ATOM 1656 N N . LYS A 1 199 ? -12.819 21.661 20.415 1.00 82.88 199 LYS A N 1
ATOM 1657 C CA . LYS A 1 199 ? -13.356 22.814 21.150 1.00 82.88 199 LYS A CA 1
ATOM 1658 C C . LYS A 1 199 ? -12.451 23.260 22.302 1.00 82.88 199 LYS A C 1
ATOM 1660 O O . LYS A 1 199 ? -12.267 24.456 22.528 1.00 82.88 199 LYS A O 1
ATOM 1665 N N . PHE A 1 200 ? -11.885 22.312 23.046 1.00 81.25 200 PHE A N 1
ATOM 1666 C CA . PHE A 1 200 ? -11.022 22.597 24.198 1.00 81.25 200 PHE A CA 1
ATOM 1667 C C . PHE A 1 200 ? -9.587 22.915 23.782 1.00 81.25 200 PHE A C 1
ATOM 1669 O O . PHE A 1 200 ? -8.969 23.809 24.353 1.00 81.25 200 PHE A O 1
ATOM 1676 N N . HIS A 1 201 ? -9.079 22.227 22.758 1.00 77.31 201 HIS A N 1
ATOM 1677 C CA . HIS A 1 201 ? -7.755 22.475 22.205 1.00 77.31 201 HIS A CA 1
ATOM 1678 C C . HIS A 1 201 ? -7.651 23.897 21.630 1.00 77.31 201 HIS A C 1
ATOM 1680 O O . HIS A 1 201 ? -6.753 24.649 22.002 1.00 77.31 201 HIS A O 1
ATOM 1686 N N . TYR A 1 202 ? -8.602 24.308 20.784 1.00 79.81 202 TYR A N 1
ATOM 1687 C CA . TYR A 1 202 ? -8.576 25.629 20.143 1.00 79.81 202 TYR A CA 1
ATOM 1688 C C . TYR A 1 202 ? -8.934 26.788 21.080 1.00 79.81 202 TYR A C 1
ATOM 1690 O O . TYR A 1 202 ? -8.556 27.923 20.806 1.00 79.81 202 TYR A O 1
ATOM 1698 N N . SER A 1 203 ? -9.613 26.523 22.200 1.00 84.00 203 SER A N 1
ATOM 1699 C CA . SER A 1 203 ? -9.864 27.530 23.245 1.00 84.00 203 SER A CA 1
ATOM 1700 C C . SER A 1 203 ? -8.743 27.627 24.289 1.00 84.00 203 SER A C 1
ATOM 1702 O O . SER A 1 203 ? -8.853 28.415 25.226 1.00 84.00 203 SER A O 1
ATOM 1704 N N . GLY A 1 204 ? -7.674 26.829 24.163 1.00 81.56 204 GLY A N 1
ATOM 1705 C CA . GLY A 1 204 ? -6.563 26.795 25.122 1.00 81.56 204 GLY A CA 1
ATOM 1706 C C . GLY A 1 204 ? -6.901 26.116 26.456 1.00 81.56 204 GLY A C 1
ATOM 1707 O O . GLY A 1 204 ? -6.070 26.075 27.363 1.00 81.56 204 GLY A O 1
ATOM 1708 N N . ASN A 1 205 ? -8.098 25.541 26.595 1.00 82.12 205 ASN A N 1
ATOM 1709 C CA . ASN A 1 205 ? -8.576 24.913 27.823 1.00 82.12 205 ASN A CA 1
ATOM 1710 C C . ASN A 1 205 ? -8.206 23.421 27.881 1.00 82.12 205 ASN A C 1
ATOM 1712 O O . ASN A 1 205 ? -9.051 22.535 28.022 1.00 82.12 205 ASN A O 1
ATOM 1716 N N . VAL A 1 206 ? -6.906 23.144 27.778 1.00 78.50 206 VAL A N 1
ATOM 1717 C CA . VAL A 1 206 ? -6.331 21.788 27.708 1.00 78.50 206 VAL A CA 1
ATOM 1718 C C . VAL A 1 206 ? -6.675 20.899 28.910 1.00 78.50 206 VAL A C 1
ATOM 1720 O O . VAL A 1 206 ? -6.728 19.682 28.769 1.00 78.50 206 VAL A O 1
ATOM 1723 N N . LYS A 1 207 ? -6.984 21.476 30.080 1.00 80.50 207 LYS A N 1
ATOM 1724 C CA . LYS A 1 207 ? -7.396 20.717 31.279 1.00 80.50 207 LYS A CA 1
ATOM 1725 C C . LYS A 1 207 ? -8.767 20.044 31.138 1.00 80.50 207 LYS A C 1
ATOM 1727 O O . LYS A 1 207 ? -9.066 19.132 31.901 1.00 80.50 207 LYS A O 1
ATOM 1732 N N . GLN A 1 208 ? -9.599 20.500 30.200 1.00 79.44 208 GLN A N 1
ATOM 1733 C CA . GLN A 1 208 ? -10.937 19.951 29.950 1.00 79.44 208 GLN A CA 1
ATOM 1734 C C . GLN A 1 208 ? -10.978 18.969 28.773 1.00 79.44 208 GLN A C 1
ATOM 1736 O O . GLN A 1 208 ? -12.052 18.469 28.431 1.00 79.44 208 GLN A O 1
ATOM 1741 N N . LEU A 1 209 ? -9.825 18.665 28.167 1.00 77.62 209 LEU A N 1
ATOM 1742 C CA . LEU A 1 209 ? -9.724 17.630 27.145 1.00 77.62 209 LEU A CA 1
ATOM 1743 C C . LEU A 1 209 ? -10.146 16.280 27.726 1.00 77.62 209 LEU A C 1
ATOM 1745 O O . LEU A 1 209 ? -9.580 15.795 28.704 1.00 77.62 209 LEU A O 1
ATOM 1749 N N . LYS A 1 210 ? -11.149 15.662 27.099 1.00 71.12 210 LYS A N 1
ATOM 1750 C CA . LYS A 1 210 ? -11.683 14.355 27.518 1.00 71.12 210 LYS A CA 1
ATOM 1751 C C . LYS A 1 210 ? -10.981 13.189 26.825 1.00 71.12 210 LYS A C 1
ATOM 1753 O O . LYS A 1 210 ? -11.133 12.049 27.252 1.00 71.12 210 LYS A O 1
ATOM 1758 N N . CYS A 1 211 ? -10.222 13.473 25.769 1.00 63.50 211 CYS A N 1
ATOM 1759 C CA . CYS A 1 211 ? -9.370 12.513 25.083 1.00 63.50 211 CYS A CA 1
ATOM 1760 C C . CYS A 1 211 ? -7.925 13.031 25.024 1.00 63.50 211 CYS A C 1
ATOM 1762 O O . CYS A 1 211 ? -7.728 14.222 24.778 1.00 63.50 211 CYS A O 1
ATOM 1764 N N . PRO A 1 212 ? -6.914 12.146 25.112 1.00 57.38 212 PRO A N 1
ATOM 1765 C CA . PRO A 1 212 ? -5.510 12.519 24.913 1.00 57.38 212 PRO A CA 1
ATOM 1766 C C . PRO A 1 212 ? -5.189 13.005 23.486 1.00 57.38 212 PRO A C 1
ATOM 1768 O O . PRO A 1 212 ? -4.152 13.620 23.272 1.00 57.38 212 PRO A O 1
ATOM 1771 N N . GLY A 1 213 ? -6.061 12.715 22.514 1.00 54.69 213 GLY A N 1
ATOM 1772 C CA . GLY A 1 213 ? -5.927 13.072 21.100 1.00 54.69 213 GLY A CA 1
ATOM 1773 C C . GLY A 1 213 ? -7.207 12.736 20.320 1.00 54.69 213 GLY A C 1
ATOM 1774 O O . GLY A 1 213 ? -7.983 11.897 20.795 1.00 54.69 213 GLY A O 1
ATOM 1775 N N . PRO A 1 214 ? -7.448 13.361 19.151 1.00 52.97 214 PRO A N 1
ATOM 1776 C CA . PRO A 1 214 ? -8.657 13.141 18.355 1.00 52.97 214 PRO A CA 1
ATOM 1777 C C . PRO A 1 214 ? -8.750 11.684 17.881 1.00 52.97 214 PRO A C 1
ATOM 1779 O O . PRO A 1 214 ? -9.772 11.037 18.043 1.00 52.97 214 PRO A O 1
ATOM 1782 N N . ASP A 1 215 ? -7.640 11.099 17.452 1.00 50.66 215 ASP A N 1
ATOM 1783 C CA . ASP A 1 215 ? -7.475 9.701 17.037 1.00 50.66 215 ASP A CA 1
ATOM 1784 C C . ASP A 1 215 ? -7.719 8.659 18.150 1.00 50.66 215 ASP A C 1
ATOM 1786 O O . ASP A 1 215 ? -7.862 7.470 17.863 1.00 50.66 215 ASP A O 1
ATOM 1790 N N . ARG A 1 216 ? -7.835 9.087 19.416 1.00 55.06 216 ARG A N 1
ATOM 1791 C CA . ARG A 1 216 ? -8.227 8.229 20.550 1.00 55.06 216 ARG A CA 1
ATOM 1792 C C . ARG A 1 216 ? -9.685 8.409 20.976 1.00 55.06 216 ARG A C 1
ATOM 1794 O O . ARG A 1 216 ? -10.138 7.725 21.894 1.00 55.06 216 ARG A O 1
ATOM 1801 N N . CYS A 1 217 ? -10.429 9.312 20.340 1.00 57.06 217 CYS A N 1
ATOM 1802 C CA . CYS A 1 217 ? -11.839 9.511 20.633 1.00 57.06 217 CYS A CA 1
ATOM 1803 C C . CYS A 1 217 ? -12.687 8.524 19.836 1.00 57.06 217 CYS A C 1
ATOM 1805 O O . CYS A 1 217 ? -12.942 8.716 18.650 1.00 57.06 217 CYS A O 1
ATOM 1807 N N . PHE A 1 218 ? -13.149 7.466 20.502 1.00 58.44 218 PHE A N 1
ATOM 1808 C CA . PHE A 1 218 ? -14.105 6.542 19.906 1.00 58.44 218 PHE A CA 1
ATOM 1809 C C . PHE A 1 218 ? -15.533 6.957 20.277 1.00 58.44 218 PHE A C 1
ATOM 1811 O O . PHE A 1 218 ? -15.866 7.004 21.469 1.00 58.44 218 PHE A O 1
ATOM 1818 N N . PRO A 1 219 ? -16.401 7.248 19.300 1.00 57.06 219 PRO A N 1
ATOM 1819 C CA . PRO A 1 219 ? -17.775 7.608 19.595 1.00 57.06 219 PRO A CA 1
ATOM 1820 C C . PRO A 1 219 ? -18.552 6.378 20.084 1.00 57.06 219 PRO A C 1
ATOM 1822 O O . PRO A 1 219 ? -18.795 5.418 19.353 1.00 57.06 219 PRO A O 1
ATOM 1825 N N . ARG A 1 220 ? -18.943 6.394 21.360 1.00 57.50 220 ARG A N 1
ATOM 1826 C CA . ARG A 1 220 ? -19.778 5.344 21.958 1.00 57.50 220 ARG A CA 1
ATOM 1827 C C . ARG A 1 220 ? -21.234 5.536 21.514 1.00 57.50 220 ARG A C 1
ATOM 1829 O O . ARG A 1 220 ? -21.725 6.659 21.534 1.00 57.50 220 ARG A O 1
ATOM 1836 N N . ARG A 1 221 ? -21.938 4.437 21.204 1.00 58.47 221 ARG A N 1
ATOM 1837 C CA . ARG A 1 221 ? -23.379 4.398 20.846 1.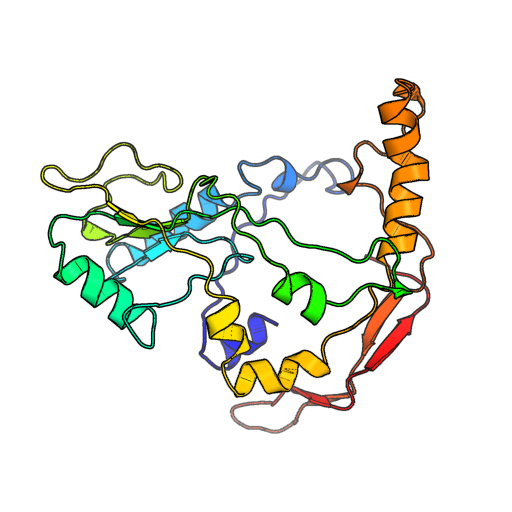00 58.47 221 ARG A CA 1
ATOM 1838 C C . ARG A 1 221 ? -23.763 4.985 19.474 1.00 58.47 221 ARG A C 1
ATOM 1840 O O . ARG A 1 221 ? -24.903 5.405 19.304 1.00 58.47 221 ARG A O 1
ATOM 1847 N N . ILE A 1 222 ? -22.862 4.989 18.487 1.00 54.12 222 ILE A N 1
ATOM 1848 C CA . ILE A 1 222 ? -23.286 5.191 17.090 1.00 54.12 222 ILE A CA 1
ATOM 1849 C C . ILE A 1 222 ? -23.865 3.877 16.553 1.00 54.12 222 ILE A C 1
ATOM 1851 O O . ILE A 1 222 ? -23.227 2.836 16.748 1.00 54.12 222 ILE A O 1
ATOM 1855 N N . PRO A 1 223 ? -25.003 3.911 15.842 1.00 54.50 223 PRO A N 1
ATOM 1856 C CA . PRO A 1 223 ? -25.397 2.802 14.991 1.00 54.50 223 PRO A CA 1
ATOM 1857 C C . PRO A 1 223 ? -24.297 2.479 13.970 1.00 54.50 223 PRO A C 1
ATOM 1859 O O . PRO A 1 223 ? -23.871 3.334 13.190 1.00 54.50 223 PRO A O 1
ATOM 1862 N N . CYS A 1 224 ? -23.788 1.253 14.019 1.00 58.78 224 CYS A N 1
ATOM 1863 C CA . CYS A 1 224 ? -22.712 0.784 13.163 1.00 58.78 224 CYS A CA 1
ATOM 1864 C C . CYS A 1 224 ? -23.320 0.169 11.907 1.00 58.78 224 CYS A C 1
ATOM 1866 O O . CYS A 1 224 ? -23.936 -0.883 11.958 1.00 58.78 224 CYS A O 1
ATOM 1868 N N . TYR A 1 225 ? -23.165 0.819 10.767 1.00 58.34 225 TYR A N 1
ATOM 1869 C CA . TYR A 1 225 ? -23.373 0.198 9.470 1.00 58.34 225 TYR A CA 1
ATOM 1870 C C . TYR A 1 225 ? -22.214 -0.737 9.124 1.00 58.34 225 TYR A C 1
ATOM 1872 O O . TYR A 1 225 ? -21.165 -0.305 8.631 1.00 58.34 225 TYR A O 1
ATOM 1880 N N . ASN A 1 226 ? -22.419 -2.025 9.368 1.00 61.16 226 ASN A N 1
ATOM 1881 C CA . ASN A 1 226 ? -21.490 -3.063 8.960 1.00 61.16 226 ASN A CA 1
ATOM 1882 C C . ASN A 1 226 ? -21.808 -3.535 7.541 1.00 61.16 226 ASN A C 1
ATOM 1884 O O . ASN A 1 226 ? -22.965 -3.580 7.113 1.00 61.16 226 ASN A O 1
ATOM 1888 N N . SER A 1 227 ? -20.756 -3.887 6.800 1.00 57.94 227 SER A N 1
ATOM 1889 C CA . SER A 1 227 ? -20.899 -4.600 5.532 1.00 57.94 227 SER A CA 1
ATOM 1890 C C . SER A 1 227 ? -21.453 -5.987 5.833 1.00 57.94 227 SER A C 1
ATOM 1892 O O . SER A 1 227 ? -20.723 -6.885 6.249 1.00 57.94 227 SER A O 1
ATOM 1894 N N . MET A 1 228 ? -22.747 -6.157 5.613 1.00 65.62 228 MET A N 1
ATOM 1895 C CA . MET A 1 228 ? -23.448 -7.415 5.766 1.00 65.62 228 MET A CA 1
ATOM 1896 C C . MET A 1 228 ? -23.581 -8.090 4.417 1.00 65.62 228 MET A C 1
ATOM 1898 O O . MET A 1 228 ? -24.009 -7.493 3.436 1.00 65.62 228 MET A O 1
ATOM 1902 N N . ALA A 1 229 ? -23.266 -9.370 4.365 1.00 77.50 229 ALA A N 1
ATOM 1903 C CA . ALA A 1 229 ? -23.520 -10.171 3.188 1.00 77.50 229 ALA A CA 1
ATOM 1904 C C . ALA A 1 229 ? -24.004 -11.549 3.609 1.00 77.50 229 ALA A C 1
ATOM 1906 O O . ALA A 1 229 ? -23.728 -12.021 4.714 1.00 77.50 229 ALA A O 1
ATOM 1907 N N . LYS A 1 230 ? -24.730 -12.215 2.717 1.00 76.50 230 LYS A N 1
ATOM 1908 C CA . LYS A 1 230 ? -24.983 -13.639 2.855 1.00 76.50 230 LYS A CA 1
ATOM 1909 C C . LYS A 1 230 ? -23.704 -14.364 2.461 1.00 76.50 230 LYS A C 1
ATOM 1911 O O . LYS A 1 230 ? -23.353 -14.425 1.286 1.00 76.50 230 LYS A O 1
ATOM 1916 N N . PHE A 1 231 ? -22.995 -14.880 3.453 1.00 73.50 231 PHE A N 1
ATOM 1917 C CA . PHE A 1 231 ? -21.787 -15.656 3.222 1.00 73.50 231 PHE A CA 1
ATOM 1918 C C . PHE A 1 231 ? -22.163 -17.072 2.800 1.00 73.50 231 PHE A C 1
ATOM 1920 O O . PHE A 1 231 ? -22.934 -17.763 3.466 1.00 73.50 231 PHE A O 1
ATOM 1927 N N . HIS A 1 232 ? -21.619 -17.488 1.670 1.00 76.38 232 HIS A N 1
ATOM 1928 C CA . HIS A 1 232 ? -21.723 -18.827 1.136 1.00 76.38 232 HIS A CA 1
ATOM 1929 C C . HIS A 1 232 ? -20.378 -19.499 1.290 1.00 76.38 232 HIS A C 1
ATOM 1931 O O . HIS A 1 232 ? -19.351 -18.937 0.917 1.00 76.38 232 HIS A O 1
ATOM 1937 N N . SER A 1 233 ? -20.416 -20.712 1.818 1.00 77.19 233 SER A N 1
ATOM 1938 C CA . SER A 1 233 ? -19.276 -21.607 1.866 1.00 77.19 233 SER A CA 1
ATOM 1939 C C . SER A 1 233 ? -19.701 -22.880 1.160 1.00 77.19 233 SER A C 1
ATOM 1941 O O . SER A 1 233 ? -20.701 -23.481 1.549 1.00 77.19 233 SER A O 1
ATOM 1943 N N . THR A 1 234 ? -18.990 -23.292 0.120 1.00 74.25 234 THR A N 1
ATOM 1944 C CA . THR A 1 234 ? -19.164 -24.655 -0.393 1.00 74.25 234 THR A CA 1
ATOM 1945 C C . THR A 1 234 ? -18.494 -25.601 0.595 1.00 74.25 234 THR A C 1
ATOM 1947 O O . THR A 1 234 ? -17.326 -25.393 0.908 1.00 74.25 234 THR A O 1
ATOM 1950 N N . THR A 1 235 ? -19.198 -26.612 1.095 1.00 59.72 235 THR A N 1
ATOM 1951 C CA . THR A 1 235 ? -18.610 -27.685 1.908 1.00 59.72 235 THR A CA 1
ATOM 1952 C C . THR A 1 235 ? -18.519 -28.964 1.081 1.00 59.72 235 THR A C 1
ATOM 1954 O O . THR A 1 235 ? -19.473 -29.326 0.397 1.00 59.72 235 THR A O 1
ATOM 1957 N N . GLY A 1 236 ? -17.366 -29.640 1.136 1.00 51.44 236 GLY A N 1
ATOM 1958 C CA . GLY A 1 236 ? -17.128 -30.920 0.449 1.00 51.44 236 GLY A CA 1
ATOM 1959 C C . GLY A 1 236 ? -16.187 -30.856 -0.759 1.00 51.44 236 GLY A C 1
ATOM 1960 O O . GLY A 1 236 ? -16.050 -31.848 -1.471 1.00 51.44 236 GLY A O 1
ATOM 1961 N N . GLY A 1 237 ? -15.519 -29.726 -1.005 1.00 48.31 237 GLY A N 1
ATOM 1962 C CA . GLY A 1 237 ? -14.465 -29.675 -2.014 1.00 48.31 237 GLY A CA 1
ATOM 1963 C C . GLY A 1 237 ? -13.209 -30.387 -1.512 1.00 48.31 237 GLY A C 1
ATOM 1964 O O . GLY A 1 237 ? -12.609 -29.943 -0.538 1.00 48.31 237 GLY A O 1
ATOM 1965 N N . TYR A 1 238 ? -12.793 -31.462 -2.192 1.00 50.75 238 TYR A N 1
ATOM 1966 C CA . TYR A 1 238 ? -11.589 -32.246 -1.856 1.00 50.75 238 TYR A CA 1
ATOM 1967 C C . TYR A 1 238 ? -10.292 -31.411 -1.823 1.00 50.75 238 TYR A C 1
ATOM 1969 O O . TYR A 1 238 ? -9.325 -31.821 -1.190 1.00 50.75 238 TYR A O 1
ATOM 1977 N N . TYR A 1 239 ? -10.284 -30.237 -2.470 1.00 47.22 239 TYR A N 1
ATOM 1978 C CA . TYR A 1 239 ? -9.115 -29.354 -2.561 1.00 47.22 239 TYR A CA 1
ATOM 1979 C C . TYR A 1 239 ? -9.398 -27.890 -2.185 1.00 47.22 239 TYR A C 1
ATOM 1981 O O . TYR A 1 239 ? -8.520 -27.229 -1.638 1.00 47.22 239 TYR A O 1
ATOM 1989 N N . PHE A 1 240 ? -10.616 -27.375 -2.409 1.00 39.47 240 PHE A N 1
ATOM 1990 C CA . PHE A 1 240 ? -10.973 -25.994 -2.064 1.00 39.47 240 PHE A CA 1
ATOM 1991 C C . PHE A 1 240 ? -12.425 -25.872 -1.607 1.00 39.47 240 PHE A C 1
ATOM 1993 O O . PHE A 1 240 ? -13.336 -26.392 -2.245 1.00 39.47 240 PHE A O 1
ATOM 2000 N N . ASN A 1 241 ? -12.641 -25.091 -0.549 1.00 49.53 241 ASN A N 1
ATOM 2001 C CA . ASN A 1 241 ? -13.954 -24.563 -0.195 1.00 49.53 241 ASN A CA 1
ATOM 2002 C C . ASN A 1 241 ? -14.008 -23.092 -0.632 1.00 49.53 241 ASN A C 1
ATOM 2004 O O . ASN A 1 241 ? -13.164 -22.287 -0.224 1.00 49.53 241 ASN A O 1
ATOM 2008 N N . PHE A 1 242 ? -14.959 -22.732 -1.490 1.00 47.59 242 PHE A N 1
ATOM 2009 C CA . PHE A 1 242 ? -15.172 -21.356 -1.925 1.00 47.59 242 PHE A CA 1
ATOM 2010 C C . PHE A 1 242 ? -15.979 -20.614 -0.870 1.00 47.59 242 PHE A C 1
ATOM 2012 O O . PHE A 1 242 ? -17.057 -21.067 -0.489 1.00 47.59 242 PHE A O 1
ATOM 2019 N N . HIS A 1 243 ? -15.453 -19.471 -0.428 1.00 60.59 243 HIS A N 1
ATOM 2020 C CA . HIS A 1 243 ? -16.153 -18.545 0.452 1.00 60.59 243 HIS A CA 1
ATOM 2021 C C . HIS A 1 243 ? -16.441 -17.282 -0.340 1.00 60.59 243 HIS A C 1
ATOM 2023 O O . HIS A 1 243 ? -15.514 -16.584 -0.742 1.00 60.59 243 HIS A O 1
ATOM 2029 N N . TYR A 1 244 ? -17.709 -16.993 -0.576 1.00 64.94 244 TYR A N 1
ATOM 2030 C CA . TYR A 1 244 ? -18.113 -15.798 -1.299 1.00 64.94 244 TYR A CA 1
ATOM 2031 C C . TYR A 1 244 ? -19.333 -15.183 -0.634 1.00 64.94 244 TYR A C 1
ATOM 2033 O O . TYR A 1 244 ? -20.152 -15.859 -0.016 1.00 64.94 244 TYR A O 1
ATOM 2041 N N . ALA A 1 245 ? -19.426 -13.868 -0.720 1.00 58.38 245 ALA A N 1
ATOM 2042 C CA . ALA A 1 245 ? -20.545 -13.104 -0.209 1.00 58.38 245 ALA A CA 1
ATOM 2043 C C . ALA A 1 245 ? -21.503 -12.821 -1.368 1.00 58.38 245 ALA A C 1
ATOM 2045 O O . ALA A 1 245 ? -21.067 -12.426 -2.445 1.00 58.38 245 ALA A O 1
ATOM 2046 N N . THR A 1 246 ? -22.798 -13.029 -1.151 1.00 69.00 246 THR A N 1
ATOM 2047 C CA . THR A 1 246 ? -23.847 -12.524 -2.044 1.00 69.00 246 THR A CA 1
ATOM 2048 C C . THR A 1 246 ? -24.819 -11.670 -1.246 1.00 69.00 246 THR A C 1
ATOM 2050 O O . THR A 1 246 ? -24.898 -11.792 -0.022 1.00 69.00 246 THR A O 1
ATOM 2053 N N . LYS A 1 247 ? -25.597 -10.822 -1.924 1.00 70.12 247 LYS A N 1
ATOM 2054 C CA . LYS A 1 247 ? -26.577 -9.938 -1.269 1.00 70.12 247 LYS A CA 1
ATOM 2055 C C . LYS A 1 247 ? -25.908 -9.003 -0.257 1.00 70.12 247 LYS A C 1
ATOM 2057 O O . LYS A 1 247 ? -26.377 -8.845 0.872 1.00 70.12 247 LYS A O 1
ATOM 2062 N N . GLU A 1 248 ? -24.784 -8.431 -0.662 1.00 69.44 248 GLU A N 1
ATOM 2063 C CA . GLU A 1 248 ? -24.087 -7.380 0.054 1.00 69.44 248 GLU A CA 1
ATOM 2064 C C . GLU A 1 248 ? -25.020 -6.188 0.296 1.00 69.44 248 GLU A C 1
ATOM 2066 O O . GLU A 1 248 ? -25.718 -5.693 -0.587 1.00 69.44 248 GLU A O 1
ATOM 2071 N N . SER A 1 249 ? -25.076 -5.761 1.547 1.00 64.50 249 SER A N 1
ATOM 2072 C CA . SER A 1 249 ? -25.853 -4.625 2.014 1.00 64.50 249 SER A CA 1
ATOM 2073 C C . SER A 1 249 ? -25.137 -4.033 3.216 1.00 64.50 249 SER A C 1
ATOM 2075 O O . SER A 1 249 ? -24.487 -4.745 3.974 1.00 64.50 249 SER A O 1
ATOM 2077 N N . PHE A 1 250 ? -25.251 -2.733 3.426 1.00 58.94 250 PHE A N 1
ATOM 2078 C CA . PHE A 1 250 ? -24.831 -2.148 4.692 1.00 58.94 250 PHE A CA 1
ATOM 2079 C C . PHE A 1 250 ? -26.035 -2.172 5.624 1.00 58.94 250 PHE A C 1
ATOM 2081 O O . PHE A 1 250 ? -27.089 -1.649 5.260 1.00 58.94 250 PHE A O 1
ATOM 2088 N N . ARG A 1 251 ? -25.907 -2.812 6.790 1.00 63.56 251 ARG A N 1
ATOM 2089 C CA . ARG A 1 251 ? -26.983 -2.842 7.787 1.00 63.56 251 ARG A CA 1
ATOM 2090 C C . ARG A 1 251 ? -26.541 -2.183 9.070 1.00 63.56 251 ARG A C 1
ATOM 2092 O O . ARG A 1 251 ? -25.412 -2.371 9.508 1.00 63.56 251 ARG A O 1
ATOM 2099 N N . GLU A 1 252 ? -27.472 -1.436 9.637 1.00 58.78 252 GLU A N 1
ATOM 2100 C CA . GLU A 1 252 ? -27.342 -0.795 10.931 1.00 58.78 252 GLU A CA 1
ATOM 2101 C C . GLU A 1 252 ? -27.390 -1.845 12.048 1.00 58.78 252 GLU A C 1
ATOM 2103 O O . GLU A 1 252 ? -28.374 -2.567 12.200 1.00 58.78 252 GLU A O 1
ATOM 2108 N N . GLU A 1 253 ? -26.319 -1.930 12.825 1.00 63.66 253 GLU A N 1
ATOM 2109 C CA . GLU A 1 253 ? -26.197 -2.720 14.043 1.00 63.66 253 GLU A CA 1
ATOM 2110 C C . GLU A 1 253 ? -26.032 -1.785 15.248 1.00 63.66 253 GLU A C 1
ATOM 2112 O O . GLU A 1 253 ? -25.460 -0.692 15.156 1.00 63.66 253 GLU A O 1
ATOM 2117 N N . ASN A 1 254 ? -26.535 -2.204 16.410 1.00 53.75 254 ASN A N 1
ATOM 2118 C CA . ASN A 1 254 ? -26.477 -1.402 17.630 1.00 53.75 254 ASN A CA 1
ATOM 2119 C C . ASN A 1 254 ? -25.063 -1.402 18.235 1.00 53.75 254 ASN A C 1
ATOM 2121 O O . ASN A 1 254 ? -24.765 -2.156 19.159 1.00 53.75 254 ASN A O 1
ATOM 2125 N N . GLY A 1 255 ? -24.222 -0.490 17.742 1.00 54.34 255 GLY A N 1
ATOM 2126 C CA . GLY A 1 255 ? -22.912 -0.159 18.301 1.00 54.34 255 GLY A CA 1
ATOM 2127 C C . GLY A 1 255 ? -21.730 -0.729 17.518 1.00 54.34 255 GLY A C 1
ATOM 2128 O O . GLY A 1 255 ? -21.716 -1.894 17.142 1.00 54.34 255 GLY A O 1
ATOM 2129 N N . CYS A 1 256 ? -20.698 0.094 17.314 1.00 47.34 256 CYS A N 1
ATOM 2130 C CA . CYS A 1 256 ? -19.379 -0.385 16.904 1.00 47.34 256 CYS A CA 1
ATOM 2131 C C . CYS A 1 256 ? -18.638 -0.853 18.168 1.00 47.34 256 CYS A C 1
ATOM 2133 O O . CYS A 1 256 ? -17.978 -0.052 18.836 1.00 47.34 256 CYS A O 1
ATOM 2135 N N . LEU A 1 257 ? -18.830 -2.113 18.562 1.00 46.41 257 LEU A N 1
ATOM 2136 C CA . LEU A 1 257 ? -17.973 -2.739 19.571 1.00 46.41 257 LEU A CA 1
ATOM 2137 C C . LEU A 1 257 ? -16.617 -3.067 18.916 1.00 46.41 257 LEU A C 1
ATOM 2139 O O . LEU A 1 257 ? -16.624 -3.568 17.790 1.00 46.41 257 LEU A O 1
ATOM 2143 N N . PRO A 1 258 ? -15.480 -2.741 19.556 1.00 43.12 258 PRO A N 1
ATOM 2144 C CA . PRO A 1 258 ? -14.175 -3.232 19.121 1.00 43.12 258 PRO A CA 1
ATOM 2145 C C . PRO A 1 258 ? -14.064 -4.755 19.246 1.00 43.12 258 PRO A C 1
ATOM 2147 O O . PRO A 1 258 ? -14.728 -5.329 20.143 1.00 43.12 258 PRO A O 1
#

Mean predicted aligned error: 16.05 Å

Secondary structure (DSSP, 8-state):
-HHHHHHTTS------PPP--SSS-TTT--GGGTSGGGGHHHHHHHHHHHHTTT-S-EEE--TT-----SSSSSHHHHHHHHHHH-TTEEEEEEEEEEEE----SSGGG--HHHHHHT-EEEEEEEEEEEEE-GGG---S--SS-S---TT-EEEEE-PPP-HHHHTTSHHHHHHGGGS-SS-TTHHHHHHHHIIIIIHHHHTT-GGG-SSSSGGG---TT--EEEEEEEEEE----SS---EEEEEEEEEEES----

pLDDT: mean 70.55, std 11.83, range [39.47, 90.75]

Organism: Haemonchus placei (NCBI:txid6290)

InterPro domains:
  IPR008166 Glycosyltransferase family 92 [PF01697] (1-153)
  IPR052012 Glycosyltransferase_92 [PTHR21645] (1-158)

Foldseek 3Di:
DVVVCCVVVNDPDDDDDADDDPPDDVVRPGVQVVPDVSCLLVVQLVVLVVCLPPDQKDWRDDPPDDDDQDPDPDDVVSVCVVCVVPVQAFKEFEWDWDWDFDADPDQVRGAPVRRLVRIDTPPDTDQGIMMGRSVQDPDSGHSDRPDTPPSHDHHYDHDDDVSVVQCPDPVNVVCRVVDDRGDLCPVVLVVQCCVQPDVCVVVVNVVRRNDPDSVRRDRWFDFDFDFDFDWDWDPDDPVDIDTDTHPTDGDTDGTDDD

Solvent-accessible surface area (backbone atoms only — not comparable to full-atom values): 15876 Å² total; per-residue (Å²): 111,70,72,56,41,31,74,73,67,76,48,83,84,78,89,74,91,76,75,75,62,94,89,49,58,59,92,82,53,54,59,50,78,72,37,68,76,54,46,46,64,60,54,52,33,51,50,48,69,74,36,38,89,78,41,80,61,48,72,57,71,58,95,90,59,79,88,74,65,84,88,34,96,42,65,66,58,30,51,52,52,53,44,65,77,36,77,46,48,32,34,41,31,44,32,38,64,43,68,46,58,58,70,43,94,45,58,92,56,33,38,62,70,58,22,65,73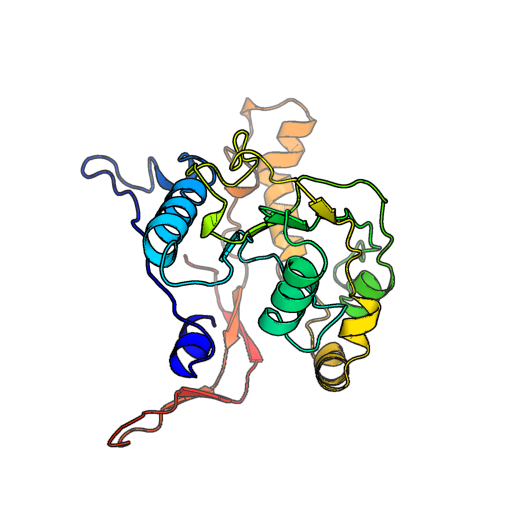,44,59,39,76,66,83,47,72,49,89,43,39,39,39,27,37,40,87,36,56,80,66,69,60,78,88,72,63,89,62,66,45,90,87,49,46,81,43,82,42,87,51,76,86,55,59,78,61,52,56,64,34,71,75,46,47,66,47,59,82,75,52,77,52,59,62,87,56,54,66,56,50,52,49,42,33,41,78,30,28,51,57,28,57,79,66,69,41,61,91,69,42,75,36,101,41,61,94,68,60,74,71,80,81,44,71,27,68,42,87,38,50,50,75,43,66,52,83,83,49,94,86,57,62,57,75,49,71,44,79,72,43,75,43,79,36,94,39,74,75,132